Protein AF-A0A9D9GT13-F1 (afdb_monomer)

Structure (mmCIF, N/CA/C/O backbone):
data_AF-A0A9D9GT13-F1
#
_entry.id   AF-A0A9D9GT13-F1
#
loop_
_atom_site.group_PDB
_atom_site.id
_atom_site.type_symbol
_atom_site.label_atom_id
_atom_site.label_alt_id
_atom_site.label_comp_id
_atom_site.label_asym_id
_atom_site.label_entity_id
_atom_site.label_seq_id
_atom_site.pdbx_PDB_ins_code
_atom_site.Cartn_x
_atom_site.Cartn_y
_atom_site.Cartn_z
_atom_site.occupancy
_atom_site.B_iso_or_equiv
_atom_site.auth_seq_id
_atom_site.auth_comp_id
_atom_site.auth_asym_id
_atom_site.auth_atom_id
_atom_site.pdbx_PDB_model_num
ATOM 1 N N . MET A 1 1 ? 38.584 -36.802 -41.359 1.00 39.38 1 MET A N 1
ATOM 2 C CA . MET A 1 1 ? 38.347 -35.540 -40.627 1.00 39.38 1 MET A CA 1
ATOM 3 C C . MET A 1 1 ? 37.324 -35.813 -39.540 1.00 39.38 1 MET A C 1
ATOM 5 O O . MET A 1 1 ? 36.466 -36.661 -39.736 1.00 39.38 1 MET A O 1
ATOM 9 N N . GLN A 1 2 ? 37.558 -35.227 -38.372 1.00 31.95 2 GLN A N 1
ATOM 10 C CA . GLN A 1 2 ? 37.052 -35.620 -37.057 1.00 31.95 2 GLN A CA 1
ATOM 11 C C . GLN A 1 2 ? 35.528 -35.488 -36.862 1.00 31.95 2 GLN A C 1
ATOM 13 O O . GLN A 1 2 ? 34.895 -34.607 -37.430 1.00 31.95 2 GLN A O 1
ATOM 18 N N . GLN A 1 3 ? 35.026 -36.413 -36.027 1.00 25.95 3 GLN A N 1
ATOM 19 C CA . GLN A 1 3 ? 33.960 -36.358 -35.002 1.00 25.95 3 GLN A CA 1
ATOM 20 C C . GLN A 1 3 ? 33.344 -34.959 -34.726 1.00 25.95 3 GLN A C 1
ATOM 22 O O . GLN A 1 3 ? 34.048 -33.963 -34.756 1.00 25.95 3 GLN A O 1
ATOM 27 N N . ASN A 1 4 ? 32.080 -34.798 -34.321 1.00 25.86 4 ASN A N 1
ATOM 28 C CA . ASN A 1 4 ? 31.420 -35.562 -33.267 1.00 25.86 4 ASN A CA 1
ATOM 29 C C . ASN A 1 4 ? 29.893 -35.338 -33.228 1.00 25.86 4 ASN A C 1
ATOM 31 O O . ASN A 1 4 ? 29.344 -34.393 -33.784 1.00 25.86 4 ASN A O 1
ATOM 35 N N . THR A 1 5 ? 29.262 -36.260 -32.522 1.00 27.72 5 THR A N 1
ATOM 36 C CA . THR A 1 5 ? 27.859 -36.661 -32.474 1.00 27.72 5 THR A CA 1
ATOM 37 C C . THR A 1 5 ? 27.086 -36.039 -31.292 1.00 27.72 5 THR A C 1
ATOM 39 O O . THR A 1 5 ? 27.685 -35.750 -30.263 1.00 27.72 5 THR A O 1
ATOM 42 N N . GLN A 1 6 ? 25.747 -36.036 -31.420 1.00 27.41 6 GLN A N 1
ATOM 43 C CA . GLN A 1 6 ? 24.730 -36.438 -30.416 1.00 27.41 6 GLN A CA 1
ATOM 44 C C . GLN A 1 6 ? 23.953 -35.432 -29.527 1.00 27.41 6 GLN A C 1
ATOM 46 O O . GLN A 1 6 ? 24.525 -34.685 -28.745 1.00 27.41 6 GLN A O 1
ATOM 51 N N . ASN A 1 7 ? 22.619 -35.650 -29.589 1.00 26.81 7 ASN A N 1
ATOM 52 C CA . ASN A 1 7 ? 21.586 -35.773 -28.532 1.00 26.81 7 ASN A CA 1
ATOM 53 C C . ASN A 1 7 ? 21.260 -34.530 -27.680 1.00 26.81 7 ASN A C 1
ATOM 55 O O . ASN A 1 7 ? 22.139 -33.947 -27.069 1.00 26.81 7 ASN A O 1
ATOM 59 N N . THR A 1 8 ? 20.024 -34.025 -27.534 1.00 30.61 8 THR A N 1
ATOM 60 C CA . THR A 1 8 ? 18.681 -34.638 -27.360 1.00 30.61 8 THR A CA 1
ATOM 61 C C . THR A 1 8 ? 18.594 -35.754 -26.308 1.00 30.61 8 THR A C 1
ATOM 63 O O . THR A 1 8 ? 18.623 -36.933 -26.633 1.00 30.61 8 THR A O 1
ATOM 66 N N . SER A 1 9 ? 18.414 -35.370 -25.038 1.00 26.28 9 SER A N 1
ATOM 67 C CA . SER A 1 9 ? 17.748 -36.166 -23.985 1.00 26.28 9 SER A CA 1
ATOM 68 C C . SER A 1 9 ? 17.367 -35.232 -22.821 1.00 26.28 9 SER A C 1
ATOM 70 O O . SER A 1 9 ? 18.224 -34.511 -22.321 1.00 26.28 9 SER A O 1
ATOM 72 N N . LEU A 1 10 ? 16.079 -35.039 -22.509 1.00 26.41 10 LEU A N 1
ATOM 73 C CA . LEU A 1 10 ? 15.298 -35.818 -21.528 1.00 26.41 10 LEU A CA 1
ATOM 74 C C . LEU A 1 10 ? 15.934 -35.856 -20.127 1.00 26.41 10 LEU A C 1
ATOM 76 O O . LEU A 1 10 ? 16.898 -36.577 -19.900 1.00 26.41 10 LEU A O 1
ATOM 80 N N . CYS A 1 11 ? 15.308 -35.157 -19.175 1.00 23.66 11 CYS A N 1
ATOM 81 C CA . CYS A 1 11 ? 15.494 -35.367 -17.738 1.00 23.66 11 CYS A CA 1
ATOM 82 C C . CYS A 1 11 ? 14.139 -35.682 -17.088 1.00 23.66 11 CYS A C 1
ATOM 84 O O . CYS A 1 11 ? 13.509 -34.838 -16.459 1.00 23.66 11 CYS A O 1
ATOM 86 N N . THR A 1 12 ? 13.698 -36.928 -17.246 1.00 24.48 12 THR A N 1
ATOM 87 C CA . THR A 1 12 ? 12.876 -37.637 -16.259 1.00 24.48 12 THR A CA 1
ATOM 88 C C . THR A 1 12 ? 13.789 -38.204 -15.175 1.00 24.48 12 THR A C 1
ATOM 90 O O . THR A 1 12 ? 14.739 -38.910 -15.506 1.00 24.48 12 THR A O 1
ATOM 93 N N . LEU A 1 13 ? 13.467 -37.989 -13.897 1.00 25.66 13 LEU A N 1
ATOM 94 C CA . LEU A 1 13 ? 13.933 -38.840 -12.796 1.00 25.66 13 LEU A CA 1
ATOM 95 C C . LEU A 1 13 ? 12.780 -39.091 -11.818 1.00 25.66 13 LEU A C 1
ATOM 97 O O . LEU A 1 13 ? 12.459 -38.267 -10.966 1.00 25.66 13 LEU A O 1
ATOM 101 N N . SER A 1 14 ? 12.167 -40.264 -11.968 1.00 26.66 14 SER A N 1
ATOM 102 C CA . SER A 1 14 ? 11.386 -40.962 -10.949 1.00 26.66 14 SER A CA 1
ATOM 103 C C . SER A 1 14 ? 12.318 -41.773 -10.041 1.00 26.66 14 SER A C 1
ATOM 105 O O . SER A 1 14 ? 13.232 -42.427 -10.542 1.00 26.66 14 SER A O 1
ATOM 107 N N . GLY A 1 15 ? 12.042 -41.813 -8.735 1.00 25.91 15 GLY A N 1
ATOM 108 C CA . GLY A 1 15 ? 12.701 -42.721 -7.792 1.00 25.91 15 GLY A CA 1
ATOM 109 C C . GLY A 1 15 ? 12.073 -42.667 -6.398 1.00 25.91 15 GLY A C 1
ATOM 110 O O . GLY A 1 15 ? 12.358 -41.763 -5.621 1.00 25.91 15 GLY A O 1
ATOM 111 N N . SER A 1 16 ? 11.201 -43.634 -6.114 1.00 26.70 16 SER A N 1
ATOM 112 C CA . SER A 1 16 ? 10.574 -43.922 -4.816 1.00 26.70 16 SER A CA 1
ATOM 113 C C . SER A 1 16 ? 11.482 -44.814 -3.958 1.00 26.70 16 SER A C 1
ATOM 115 O O . SER A 1 16 ? 12.014 -45.778 -4.496 1.00 26.70 16 SER A O 1
ATOM 117 N N . SER A 1 17 ? 11.620 -44.526 -2.652 1.00 25.02 17 SER A N 1
ATOM 118 C CA . SER A 1 17 ? 11.307 -45.445 -1.530 1.00 25.02 17 SER A CA 1
ATOM 119 C C . SER A 1 17 ? 11.985 -45.038 -0.204 1.00 25.02 17 SER A C 1
ATOM 121 O O . SER A 1 17 ? 13.194 -44.852 -0.155 1.00 25.02 17 SER A O 1
ATOM 123 N N . ALA A 1 18 ? 11.155 -44.940 0.842 1.00 26.86 18 ALA A N 1
ATOM 124 C CA . ALA A 1 18 ? 11.355 -45.081 2.295 1.00 26.86 18 ALA A CA 1
ATOM 125 C C . ALA A 1 18 ? 12.766 -45.081 2.939 1.00 26.86 18 ALA A C 1
ATOM 127 O O . ALA A 1 18 ? 13.626 -45.883 2.597 1.00 26.86 18 ALA A O 1
ATOM 128 N N . GLY A 1 19 ? 12.898 -44.342 4.054 1.00 22.41 19 GLY A N 1
ATOM 129 C CA . GLY A 1 19 ? 13.851 -44.669 5.128 1.00 22.41 19 GLY A CA 1
ATOM 130 C C . GLY A 1 19 ? 14.455 -43.461 5.846 1.00 22.41 19 GLY A C 1
ATOM 131 O O . GLY A 1 19 ? 15.181 -42.677 5.254 1.00 22.41 19 GLY A O 1
ATOM 132 N N . ARG A 1 20 ? 14.151 -43.323 7.139 1.00 28.19 20 ARG A N 1
ATOM 133 C CA . ARG A 1 20 ? 14.660 -42.312 8.085 1.00 28.19 20 ARG A CA 1
ATOM 134 C C . ARG A 1 20 ? 16.198 -42.272 8.111 1.00 28.19 20 ARG A C 1
ATOM 136 O O . ARG A 1 20 ? 16.796 -43.335 8.141 1.00 28.19 20 ARG A O 1
ATOM 143 N N . HIS A 1 21 ? 16.809 -41.086 8.207 1.00 26.28 21 HIS A N 1
ATOM 144 C CA . HIS A 1 21 ? 17.759 -40.694 9.266 1.00 26.28 21 HIS A CA 1
ATOM 145 C C . HIS A 1 21 ? 18.275 -39.253 9.062 1.00 26.28 21 HIS A C 1
ATOM 147 O O . HIS A 1 21 ? 18.420 -38.758 7.949 1.00 26.28 21 HIS A O 1
ATOM 153 N N . PHE A 1 22 ? 18.456 -38.584 10.198 1.00 27.83 22 PHE A N 1
ATOM 154 C CA . PHE A 1 22 ? 18.821 -37.186 10.416 1.00 27.83 22 PHE A CA 1
ATOM 155 C C . PHE A 1 22 ? 20.247 -36.824 9.955 1.00 27.83 22 PHE A C 1
ATOM 157 O O . PHE A 1 22 ? 21.147 -37.653 10.016 1.00 27.83 22 PHE A O 1
ATOM 164 N N . ALA A 1 23 ? 20.420 -35.523 9.684 1.00 31.28 23 ALA A N 1
ATOM 165 C CA . ALA A 1 23 ? 21.658 -34.731 9.693 1.00 31.28 23 ALA A CA 1
ATOM 166 C C . ALA A 1 23 ? 22.674 -34.925 8.541 1.00 31.28 23 ALA A C 1
ATOM 168 O O . ALA A 1 23 ? 23.363 -35.931 8.439 1.00 31.28 23 ALA A O 1
ATOM 169 N N . GLY A 1 24 ? 22.846 -33.855 7.747 1.00 28.75 24 GLY A N 1
ATOM 170 C CA . GLY A 1 24 ? 24.072 -33.601 6.976 1.00 28.75 24 GLY A CA 1
ATOM 171 C C . GLY A 1 24 ? 23.973 -33.736 5.452 1.00 28.75 24 GLY A C 1
ATOM 172 O O . GLY A 1 24 ? 24.579 -34.640 4.893 1.00 28.75 24 GLY A O 1
ATOM 173 N N . SER A 1 25 ? 23.267 -32.830 4.752 1.00 25.48 25 SER A N 1
ATOM 174 C CA . SER A 1 25 ? 23.502 -32.579 3.302 1.00 25.48 25 SER A CA 1
ATOM 175 C C . SER A 1 25 ? 22.784 -31.351 2.700 1.00 25.48 25 SER A C 1
ATOM 177 O O . SER A 1 25 ? 22.479 -31.321 1.510 1.00 25.48 25 SER A O 1
ATOM 179 N N . ILE A 1 26 ? 22.530 -30.290 3.477 1.00 27.58 26 ILE A N 1
ATOM 180 C CA . ILE A 1 26 ? 21.875 -29.065 2.953 1.00 27.58 26 ILE A CA 1
ATOM 181 C C . ILE A 1 26 ? 22.858 -28.159 2.171 1.00 27.58 26 ILE A C 1
ATOM 183 O O . ILE A 1 26 ? 22.442 -27.285 1.417 1.00 27.58 26 ILE A O 1
ATOM 187 N N . ALA A 1 27 ? 24.170 -28.400 2.244 1.00 29.64 27 ALA A N 1
ATOM 188 C CA . ALA A 1 27 ? 25.162 -27.454 1.727 1.00 29.64 27 ALA A CA 1
ATOM 189 C C . ALA A 1 27 ? 25.472 -27.535 0.214 1.00 29.64 27 ALA A C 1
ATOM 191 O O . ALA A 1 27 ? 26.138 -26.642 -0.295 1.00 29.64 27 ALA A O 1
ATOM 192 N N . VAL A 1 28 ? 25.017 -28.551 -0.537 1.00 27.75 28 VAL A N 1
ATOM 193 C CA . VAL A 1 28 ? 25.507 -28.756 -1.928 1.00 27.75 28 VAL A CA 1
ATOM 194 C C . VAL A 1 28 ? 24.417 -28.670 -3.008 1.00 27.75 28 VAL A C 1
ATOM 196 O O . VAL A 1 28 ? 24.727 -28.396 -4.167 1.00 27.75 28 VAL A O 1
ATOM 199 N N . LYS A 1 29 ? 23.126 -28.799 -2.662 1.00 27.20 29 LYS A N 1
ATOM 200 C CA . LYS A 1 29 ? 22.028 -28.618 -3.640 1.00 27.20 29 LYS A CA 1
ATOM 201 C C . LYS A 1 29 ? 21.650 -27.150 -3.884 1.00 27.20 29 LYS A C 1
ATOM 203 O O . LYS A 1 29 ? 21.254 -26.827 -5.000 1.00 27.20 29 LYS A O 1
ATOM 208 N N . ASN A 1 30 ? 21.886 -26.254 -2.921 1.00 32.28 30 ASN A N 1
ATOM 209 C CA . ASN A 1 30 ? 21.614 -24.823 -3.100 1.00 32.28 30 ASN A CA 1
ATOM 210 C C . ASN A 1 30 ? 22.609 -24.129 -4.036 1.00 32.28 30 ASN A C 1
ATOM 212 O O . ASN A 1 30 ? 22.213 -23.235 -4.769 1.00 32.28 30 ASN A O 1
ATOM 216 N N . LEU A 1 31 ? 23.869 -24.560 -4.121 1.00 27.86 31 LEU A N 1
ATOM 217 C CA . LEU A 1 31 ? 24.853 -23.881 -4.978 1.00 27.86 31 LEU A CA 1
ATOM 218 C C . LEU A 1 31 ? 24.557 -24.022 -6.479 1.00 27.86 31 LEU A C 1
ATOM 220 O O . LEU A 1 31 ? 24.817 -23.091 -7.232 1.00 27.86 31 LEU A O 1
ATOM 224 N N . LYS A 1 32 ? 23.946 -25.130 -6.926 1.00 28.19 32 LYS A N 1
ATOM 225 C CA . LYS A 1 32 ? 23.580 -25.306 -8.345 1.00 28.19 32 LYS A CA 1
ATOM 226 C C . LYS A 1 32 ? 22.297 -24.567 -8.739 1.00 28.19 32 LYS A C 1
ATOM 228 O O . LYS A 1 32 ? 22.228 -24.071 -9.857 1.00 28.19 32 LYS A O 1
ATOM 233 N N . GLN A 1 33 ? 21.320 -24.441 -7.836 1.00 29.97 33 GLN A N 1
ATOM 234 C CA . GLN A 1 33 ? 20.128 -23.611 -8.071 1.00 29.97 33 GLN A CA 1
ATOM 235 C C . GLN A 1 33 ? 20.443 -22.114 -7.976 1.00 29.97 33 GLN A C 1
ATOM 237 O O . GLN A 1 33 ? 19.948 -21.345 -8.791 1.00 29.97 33 GLN A O 1
ATOM 242 N N . THR A 1 34 ? 21.346 -21.714 -7.074 1.00 31.94 34 THR A N 1
ATOM 243 C CA . THR A 1 34 ? 21.834 -20.327 -7.011 1.00 31.94 34 THR A CA 1
ATOM 244 C C . THR A 1 34 ? 22.693 -19.999 -8.235 1.00 31.94 34 THR A C 1
ATOM 246 O O . THR A 1 34 ? 22.531 -18.936 -8.813 1.00 31.94 34 THR A O 1
ATOM 249 N N . ALA A 1 35 ? 23.531 -20.926 -8.719 1.00 27.20 35 ALA A N 1
ATOM 250 C CA . ALA A 1 35 ? 24.301 -20.724 -9.950 1.00 27.20 35 ALA A CA 1
ATOM 251 C C . ALA A 1 35 ? 23.422 -20.668 -11.213 1.00 27.20 35 ALA A C 1
ATOM 253 O O . ALA A 1 35 ? 23.735 -19.911 -12.123 1.00 27.20 35 ALA A O 1
ATOM 254 N N . ALA A 1 36 ? 22.311 -21.413 -11.269 1.00 27.09 36 ALA A N 1
ATOM 255 C CA . ALA A 1 36 ? 21.346 -21.321 -12.368 1.00 27.09 36 ALA A CA 1
ATOM 256 C C . ALA A 1 36 ? 20.508 -20.027 -12.309 1.00 27.09 36 ALA A C 1
ATOM 258 O O . ALA A 1 36 ? 20.257 -19.422 -13.347 1.00 27.09 36 ALA A O 1
ATOM 259 N N . ALA A 1 37 ? 20.145 -19.556 -11.110 1.00 28.91 37 ALA A N 1
ATOM 260 C CA . ALA A 1 37 ? 19.480 -18.266 -10.913 1.00 28.91 37 ALA A CA 1
ATOM 261 C C . ALA A 1 37 ? 20.407 -17.081 -11.239 1.00 28.91 37 ALA A C 1
ATOM 263 O O . ALA A 1 37 ? 19.972 -16.136 -11.895 1.00 28.91 37 ALA A O 1
ATOM 264 N N . ILE A 1 38 ? 21.694 -17.175 -10.872 1.00 29.55 38 ILE A N 1
ATOM 265 C CA . ILE A 1 38 ? 22.748 -16.212 -11.232 1.00 29.55 38 ILE A CA 1
ATOM 266 C C . ILE A 1 38 ? 23.047 -16.264 -12.736 1.00 29.55 38 ILE A C 1
ATOM 268 O O . ILE A 1 38 ? 23.257 -15.225 -13.345 1.00 29.55 38 ILE A O 1
ATOM 272 N N . ALA A 1 39 ? 23.017 -17.439 -13.373 1.00 26.50 39 ALA A N 1
ATOM 273 C CA . ALA A 1 39 ? 23.210 -17.560 -14.819 1.00 26.50 39 ALA A CA 1
ATOM 274 C C . ALA A 1 39 ? 22.021 -17.003 -15.625 1.00 26.50 39 ALA A C 1
ATOM 276 O O . ALA A 1 39 ? 22.232 -16.448 -16.699 1.00 26.50 39 ALA A O 1
ATOM 277 N N . CYS A 1 40 ? 20.790 -17.088 -15.106 1.00 26.70 40 CYS A N 1
ATOM 278 C CA . CYS A 1 40 ? 19.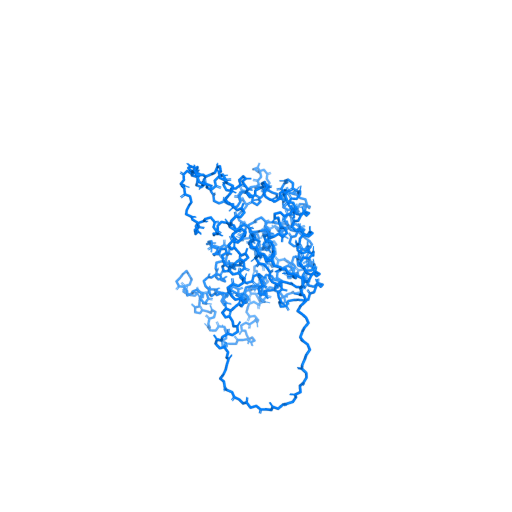615 -16.469 -15.729 1.00 26.70 40 CYS A CA 1
ATOM 279 C C . CYS A 1 40 ? 19.576 -14.945 -15.533 1.00 26.70 40 CYS A C 1
ATOM 281 O O . CYS A 1 40 ? 19.242 -14.235 -16.477 1.00 26.70 40 CYS A O 1
ATOM 283 N N . THR A 1 41 ? 19.985 -14.424 -14.369 1.00 31.66 41 THR A N 1
ATOM 284 C CA . THR A 1 41 ? 20.180 -12.970 -14.183 1.00 31.66 41 THR A CA 1
ATOM 285 C C . THR A 1 41 ? 21.357 -12.461 -15.012 1.00 31.66 41 THR A C 1
ATOM 287 O O . THR A 1 41 ? 21.234 -11.427 -15.653 1.00 31.66 41 THR A O 1
ATOM 290 N N . ALA A 1 42 ? 22.455 -13.214 -15.112 1.00 28.52 42 ALA A N 1
ATOM 291 C CA . ALA A 1 42 ? 23.586 -12.882 -15.977 1.00 28.52 42 ALA A CA 1
ATOM 292 C C . ALA A 1 42 ? 23.240 -12.958 -17.473 1.00 28.52 42 ALA A C 1
ATOM 294 O O . ALA A 1 42 ? 23.818 -12.211 -18.248 1.00 28.52 42 ALA A O 1
ATOM 295 N N . ALA A 1 43 ? 22.293 -13.804 -17.894 1.00 29.22 43 ALA A N 1
ATOM 296 C CA . ALA A 1 43 ? 21.789 -13.832 -19.269 1.00 29.22 43 ALA A CA 1
ATOM 297 C C . ALA A 1 43 ? 20.829 -12.665 -19.565 1.00 29.22 43 ALA A C 1
ATOM 299 O O . ALA A 1 43 ? 20.863 -12.125 -20.668 1.00 29.22 43 ALA A O 1
ATOM 300 N N . LEU A 1 44 ? 20.048 -12.216 -18.572 1.00 34.31 44 LEU A N 1
ATOM 301 C CA . LEU A 1 44 ? 19.290 -10.961 -18.640 1.00 34.31 44 LEU A CA 1
ATOM 302 C C . LEU A 1 44 ? 20.240 -9.747 -18.734 1.00 34.31 44 LEU A C 1
ATOM 304 O O . LEU A 1 44 ? 20.006 -8.845 -19.527 1.00 34.31 44 LEU A O 1
ATOM 308 N N . PHE A 1 45 ? 21.368 -9.785 -18.009 1.00 36.09 45 PHE A N 1
ATOM 309 C CA . PHE A 1 45 ? 22.472 -8.812 -18.074 1.00 36.09 45 PHE A CA 1
ATOM 310 C C . PHE A 1 45 ? 23.394 -8.955 -19.300 1.00 36.09 45 PHE A C 1
ATOM 312 O O . PHE A 1 45 ? 24.061 -7.999 -19.675 1.00 36.09 45 PHE A O 1
ATOM 319 N N . ALA A 1 46 ? 23.425 -10.107 -19.968 1.00 32.56 46 ALA A N 1
ATOM 32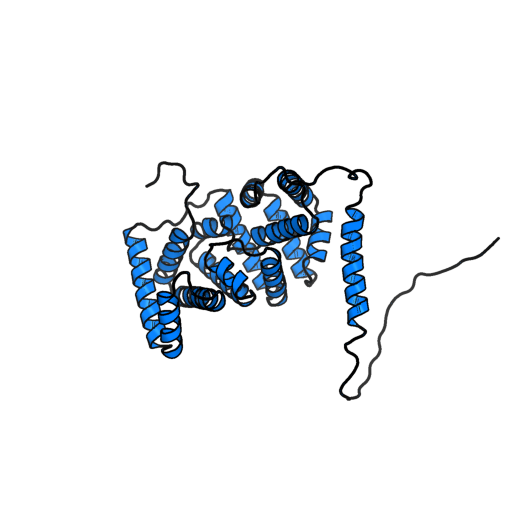0 C CA . ALA A 1 46 ? 24.158 -10.302 -21.223 1.00 32.56 46 ALA A CA 1
ATOM 321 C C . ALA A 1 46 ? 23.301 -9.959 -22.452 1.00 32.56 46 ALA A C 1
ATOM 323 O O . ALA A 1 46 ? 23.834 -9.637 -23.506 1.00 32.56 46 ALA A O 1
ATOM 324 N N . ALA A 1 47 ? 21.972 -9.967 -22.319 1.00 32.44 47 ALA A N 1
ATOM 325 C CA . ALA A 1 47 ? 21.079 -9.318 -23.278 1.00 32.44 47 ALA A CA 1
ATOM 326 C C . ALA A 1 47 ? 21.115 -7.778 -23.151 1.00 32.44 47 ALA A C 1
ATOM 328 O O . ALA A 1 47 ? 20.755 -7.086 -24.098 1.00 32.44 47 ALA A O 1
ATOM 329 N N . LEU A 1 48 ? 21.612 -7.252 -22.020 1.00 37.25 48 LEU A N 1
ATOM 330 C CA . LEU A 1 48 ? 21.907 -5.828 -21.795 1.00 37.25 48 LEU A CA 1
ATOM 331 C C . LEU A 1 48 ? 23.223 -5.359 -22.446 1.00 37.25 48 LEU A C 1
ATOM 333 O O . LEU A 1 48 ? 23.516 -4.168 -22.434 1.00 37.25 48 LEU A O 1
ATOM 337 N N . SER A 1 49 ? 24.009 -6.253 -23.053 1.00 35.34 49 SER A N 1
ATOM 338 C CA . SER A 1 49 ? 25.191 -5.895 -23.841 1.00 35.34 49 SER A CA 1
ATOM 339 C C . SER A 1 49 ? 24.938 -6.065 -25.338 1.00 35.34 49 SER A C 1
ATOM 341 O O . SER A 1 49 ? 25.613 -6.818 -26.040 1.00 35.34 49 SER A O 1
ATOM 343 N N . THR A 1 50 ? 24.002 -5.281 -25.879 1.00 33.28 50 THR A N 1
ATOM 344 C CA . THR A 1 50 ? 24.153 -4.851 -27.274 1.00 33.28 50 THR A CA 1
ATOM 345 C C . THR A 1 50 ? 25.495 -4.119 -27.396 1.00 33.28 50 THR A C 1
ATOM 347 O O . THR A 1 50 ? 25.759 -3.227 -26.584 1.00 33.28 50 THR A O 1
ATOM 350 N N . PRO A 1 51 ? 26.355 -4.431 -28.382 1.00 31.91 51 PRO A N 1
ATOM 351 C CA . PRO A 1 51 ? 27.686 -3.832 -28.514 1.00 31.91 51 PRO A CA 1
ATOM 352 C C . PRO A 1 51 ? 27.655 -2.371 -29.017 1.00 31.91 51 PRO A C 1
ATOM 354 O O . PRO A 1 51 ? 28.532 -1.952 -29.762 1.00 31.91 51 PRO A O 1
ATOM 357 N N . ALA A 1 52 ? 26.652 -1.588 -28.613 1.00 30.98 52 ALA A N 1
ATOM 358 C CA . ALA A 1 52 ? 26.481 -0.182 -28.974 1.00 30.98 52 ALA A CA 1
ATOM 359 C C . ALA A 1 52 ? 26.273 0.755 -27.765 1.00 30.98 52 ALA A C 1
ATOM 361 O O . ALA A 1 52 ? 25.891 1.899 -27.962 1.00 30.98 52 ALA A O 1
ATOM 362 N N . LEU A 1 53 ? 26.536 0.304 -26.530 1.00 39.31 53 LEU A N 1
ATOM 363 C CA . LEU A 1 53 ? 26.539 1.156 -25.323 1.00 39.31 53 LEU A CA 1
ATOM 364 C C . LEU A 1 53 ? 27.853 1.045 -24.534 1.00 39.31 53 LEU A C 1
ATOM 366 O O . LEU A 1 53 ? 27.890 1.150 -23.310 1.00 39.31 53 LEU A O 1
ATOM 370 N N . ALA A 1 54 ? 28.964 0.825 -25.234 1.00 37.38 54 ALA A N 1
ATOM 371 C CA . ALA A 1 54 ? 30.260 1.178 -24.679 1.00 37.38 54 ALA A CA 1
ATOM 372 C C . ALA A 1 54 ? 30.426 2.698 -24.864 1.00 37.38 54 ALA A C 1
ATOM 374 O O . ALA A 1 54 ? 30.663 3.122 -25.986 1.00 37.38 54 ALA A O 1
ATOM 375 N N . GLU A 1 55 ? 30.267 3.462 -23.772 1.00 40.28 55 GLU A N 1
ATOM 376 C CA . GLU A 1 55 ? 30.595 4.901 -23.574 1.00 40.28 55 GLU A CA 1
ATOM 377 C C . GLU A 1 55 ? 29.459 5.907 -23.286 1.00 40.28 55 GLU A C 1
ATOM 379 O O . GLU A 1 55 ? 29.774 7.072 -23.054 1.00 40.28 55 GLU A O 1
ATOM 384 N N . ASP A 1 56 ? 28.188 5.512 -23.134 1.00 49.69 56 ASP A N 1
ATOM 385 C CA . ASP A 1 56 ? 27.142 6.465 -22.709 1.00 49.69 56 ASP A CA 1
ATOM 386 C C . ASP A 1 56 ? 26.776 6.331 -21.221 1.00 49.69 56 ASP A C 1
ATOM 388 O O . ASP A 1 56 ? 26.278 5.317 -20.736 1.00 49.69 56 ASP A O 1
ATOM 392 N N . CYS A 1 57 ? 27.045 7.404 -20.480 1.00 59.47 57 CYS A N 1
ATOM 393 C CA . CYS A 1 57 ? 26.674 7.613 -19.084 1.00 59.47 57 CYS A CA 1
ATOM 394 C C . CYS A 1 57 ? 25.153 7.447 -18.877 1.00 59.47 57 CYS A C 1
ATOM 396 O O . CYS A 1 57 ? 24.365 8.300 -19.291 1.00 59.47 57 CYS A O 1
ATOM 398 N N . LEU A 1 58 ? 24.725 6.374 -18.202 1.00 62.66 58 LEU A N 1
ATOM 399 C CA . LEU A 1 58 ? 23.318 6.176 -17.847 1.00 62.66 58 LEU A CA 1
ATOM 400 C C . LEU A 1 58 ? 22.951 7.101 -16.678 1.00 62.66 58 LEU A C 1
ATOM 402 O O . LEU A 1 58 ? 23.376 6.879 -15.546 1.00 62.66 58 LEU A O 1
ATOM 406 N N . THR A 1 59 ? 22.190 8.162 -16.941 1.00 65.50 59 THR A N 1
ATOM 407 C CA . THR A 1 59 ? 21.689 9.088 -15.911 1.00 65.50 59 THR A CA 1
ATOM 408 C C . THR A 1 59 ? 20.303 8.671 -15.416 1.00 65.50 59 THR A C 1
ATOM 410 O O . THR A 1 59 ? 19.604 7.909 -16.083 1.00 65.50 59 THR A O 1
ATOM 413 N N . ALA A 1 60 ? 19.842 9.203 -14.277 1.00 62.09 60 ALA A N 1
ATOM 414 C CA . ALA A 1 60 ? 18.484 8.935 -13.782 1.00 62.09 60 ALA A CA 1
ATOM 415 C C . ALA A 1 60 ? 17.385 9.369 -14.775 1.00 62.09 60 ALA A C 1
ATOM 417 O O . ALA A 1 60 ? 16.342 8.721 -14.865 1.00 62.09 60 ALA A O 1
ATOM 418 N N . ALA A 1 61 ? 17.631 10.427 -15.557 1.00 62.53 61 ALA A N 1
ATOM 419 C CA . ALA A 1 61 ? 16.717 10.890 -16.600 1.00 62.53 61 ALA A CA 1
ATOM 420 C C . ALA A 1 61 ? 16.639 9.906 -17.780 1.00 62.53 61 ALA A C 1
ATOM 422 O O . ALA A 1 61 ? 15.539 9.575 -18.226 1.00 62.53 61 ALA A O 1
ATOM 423 N N . ASN A 1 62 ? 17.782 9.383 -18.232 1.00 63.94 62 ASN A N 1
ATOM 424 C CA . ASN A 1 62 ? 17.829 8.411 -19.326 1.00 63.94 62 ASN A CA 1
ATOM 425 C C . ASN A 1 62 ? 17.321 7.035 -18.879 1.00 63.94 62 ASN A C 1
ATOM 427 O O . ASN A 1 62 ? 16.572 6.404 -19.615 1.00 63.94 62 ASN A O 1
ATOM 431 N N . LEU A 1 63 ? 17.616 6.612 -17.644 1.00 62.22 63 LEU A N 1
ATOM 432 C CA . LEU A 1 63 ? 17.065 5.387 -17.059 1.00 62.22 63 LEU A CA 1
ATOM 433 C C . LEU A 1 63 ? 15.537 5.458 -16.933 1.00 62.22 63 LEU A C 1
ATOM 435 O O . LEU A 1 63 ? 14.848 4.480 -17.192 1.00 62.22 63 LEU A O 1
ATOM 439 N N . LYS A 1 64 ? 14.978 6.621 -16.586 1.00 62.38 64 LYS A N 1
ATOM 440 C CA . LYS A 1 64 ? 13.525 6.839 -16.552 1.00 62.38 64 LYS A CA 1
ATOM 441 C C . LYS A 1 64 ? 12.878 6.707 -17.940 1.00 62.38 64 LYS A C 1
ATOM 443 O O . LYS A 1 64 ? 11.786 6.146 -18.043 1.00 62.38 64 LYS A O 1
ATOM 448 N N . ALA A 1 65 ? 13.532 7.202 -18.992 1.00 62.19 65 ALA A N 1
ATOM 449 C CA . ALA A 1 65 ? 13.070 7.053 -20.374 1.00 62.19 65 ALA A CA 1
ATOM 450 C C . ALA A 1 65 ? 13.201 5.602 -20.873 1.00 62.19 65 ALA A C 1
ATOM 452 O O . ALA A 1 65 ? 12.254 5.059 -21.435 1.00 62.19 65 ALA A O 1
ATOM 453 N N . GLU A 1 66 ? 14.328 4.956 -20.581 1.00 63.94 66 GLU A N 1
ATOM 454 C CA . GLU A 1 66 ? 14.611 3.556 -20.910 1.00 63.94 66 GLU A CA 1
ATOM 455 C C . GLU A 1 66 ? 13.631 2.603 -20.217 1.00 63.94 66 GLU A C 1
ATOM 457 O O . GLU A 1 66 ? 13.051 1.729 -20.853 1.00 63.94 66 GLU A O 1
ATOM 462 N N . LEU A 1 67 ? 13.361 2.808 -18.924 1.00 61.94 67 LEU A N 1
ATOM 463 C CA . LEU A 1 67 ? 12.365 2.027 -18.191 1.00 61.94 67 LEU A CA 1
ATOM 464 C C . LEU A 1 67 ? 10.965 2.237 -18.763 1.00 61.94 67 LEU A C 1
ATOM 466 O O . LEU A 1 67 ? 10.223 1.273 -18.900 1.00 61.94 67 LEU A O 1
ATOM 470 N N . SER A 1 68 ? 10.619 3.463 -19.164 1.00 56.94 68 SER A N 1
ATOM 471 C CA . SER A 1 68 ? 9.342 3.723 -19.840 1.00 56.94 68 SER A CA 1
ATOM 472 C C . SER A 1 68 ? 9.243 2.965 -21.170 1.00 56.94 68 SER A C 1
ATOM 474 O O . SER A 1 68 ? 8.203 2.381 -21.443 1.00 56.94 68 SER A O 1
ATOM 476 N N . SER A 1 69 ? 10.334 2.892 -21.941 1.00 60.69 69 SER A N 1
ATOM 477 C CA . SER A 1 69 ? 10.400 2.122 -23.191 1.00 60.69 69 SER A CA 1
ATOM 478 C C . SER A 1 69 ? 10.346 0.606 -22.964 1.00 60.69 69 SER A C 1
ATOM 480 O O . SER A 1 69 ? 9.724 -0.114 -23.737 1.00 60.69 69 SER A O 1
ATOM 482 N N . ARG A 1 70 ? 10.965 0.089 -21.896 1.00 57.44 70 ARG A N 1
ATOM 483 C CA . ARG A 1 70 ? 10.946 -1.349 -21.558 1.00 57.44 70 ARG A CA 1
ATOM 484 C C . ARG A 1 70 ? 9.583 -1.829 -21.089 1.00 57.44 70 ARG A C 1
ATOM 486 O O . ARG A 1 70 ? 9.207 -2.968 -21.355 1.00 57.44 70 ARG A O 1
ATOM 493 N N . LEU A 1 71 ? 8.836 -0.954 -20.422 1.00 56.50 71 LEU A N 1
ATOM 494 C CA . LEU A 1 71 ? 7.441 -1.196 -20.076 1.00 56.50 71 LEU A CA 1
ATOM 495 C C . LEU A 1 71 ? 6.555 -1.356 -21.332 1.00 56.50 71 LEU A C 1
ATOM 497 O O . LEU A 1 71 ? 5.555 -2.068 -21.273 1.00 56.50 71 LEU A O 1
ATOM 501 N N . ASP A 1 72 ? 6.948 -0.798 -22.481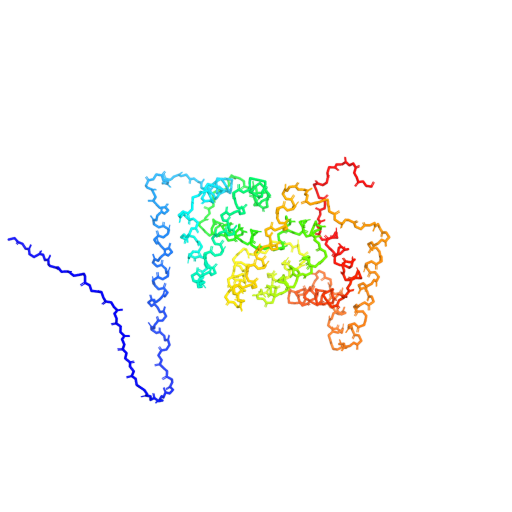 1.00 56.19 72 ASP A N 1
ATOM 502 C CA . ASP A 1 72 ? 6.224 -0.969 -23.748 1.00 56.19 72 ASP A CA 1
ATOM 503 C C . ASP A 1 72 ? 6.538 -2.314 -24.451 1.00 56.19 72 ASP A C 1
ATOM 505 O O . ASP A 1 72 ? 5.766 -2.788 -25.292 1.00 56.19 72 ASP A O 1
ATOM 509 N N . GLU A 1 73 ? 7.627 -2.996 -24.077 1.00 61.62 73 GLU A N 1
ATOM 510 C CA . GLU A 1 73 ? 8.052 -4.267 -24.674 1.00 61.62 73 GLU A CA 1
ATOM 511 C C . GLU A 1 73 ? 7.581 -5.490 -23.860 1.00 61.62 73 GLU A C 1
ATOM 513 O O . GLU A 1 73 ? 8.226 -5.948 -22.915 1.00 61.62 73 GLU A O 1
ATOM 518 N N . GLN A 1 74 ? 6.472 -6.118 -24.277 1.00 55.56 74 GLN A N 1
ATOM 519 C CA . GLN A 1 74 ? 5.863 -7.264 -23.569 1.00 55.56 74 GLN A CA 1
ATOM 520 C C . GLN A 1 74 ? 6.814 -8.450 -23.283 1.00 55.56 74 GLN A C 1
ATOM 522 O O . GLN A 1 74 ? 6.609 -9.192 -22.310 1.00 55.56 74 GLN A O 1
ATOM 527 N N . GLN A 1 75 ? 7.821 -8.684 -24.134 1.00 52.25 75 GLN A N 1
ATOM 528 C CA . GLN A 1 75 ? 8.818 -9.744 -23.929 1.00 52.25 75 GLN A CA 1
ATOM 529 C C . GLN A 1 75 ? 9.848 -9.373 -22.855 1.00 52.25 75 GLN A C 1
ATOM 531 O O . GLN A 1 75 ? 10.162 -10.229 -22.025 1.00 52.25 75 GLN A O 1
ATOM 536 N N . ALA A 1 76 ? 10.298 -8.115 -22.812 1.00 63.53 76 ALA A N 1
ATOM 537 C CA . ALA A 1 76 ? 11.209 -7.614 -21.785 1.00 63.53 76 ALA A CA 1
ATOM 538 C C . ALA A 1 76 ? 10.549 -7.670 -20.397 1.00 63.53 76 ALA A C 1
ATOM 540 O O . ALA A 1 76 ? 11.112 -8.249 -19.467 1.00 63.53 76 ALA A O 1
ATOM 541 N N . LEU A 1 77 ? 9.292 -7.223 -20.301 1.00 65.38 77 LEU A N 1
ATOM 542 C CA . LEU A 1 77 ? 8.501 -7.272 -19.067 1.00 65.38 77 LEU A CA 1
ATOM 543 C C . LEU A 1 77 ? 8.342 -8.701 -18.519 1.00 65.38 77 LEU A C 1
ATOM 545 O O . LEU A 1 77 ? 8.428 -8.935 -17.317 1.00 65.38 77 LEU A O 1
ATOM 549 N N . SER A 1 78 ? 8.126 -9.686 -19.398 1.00 64.75 78 SER A N 1
ATOM 550 C CA . SER A 1 78 ? 7.945 -11.086 -18.980 1.00 64.75 78 SER A CA 1
ATOM 551 C C . SER A 1 78 ? 9.214 -11.670 -18.357 1.00 64.75 78 SER A C 1
ATOM 553 O O . SER A 1 78 ? 9.143 -12.399 -17.367 1.00 64.75 78 SER A O 1
ATOM 555 N N . ALA A 1 79 ? 10.370 -11.365 -18.945 1.00 67.56 79 ALA A N 1
ATOM 556 C CA . ALA A 1 79 ? 11.653 -11.854 -18.463 1.00 67.56 79 ALA A CA 1
ATOM 557 C C . ALA A 1 79 ? 12.075 -11.142 -17.166 1.00 67.56 79 ALA A C 1
ATOM 559 O O . ALA A 1 79 ? 12.627 -11.773 -16.266 1.00 67.56 79 ALA A O 1
ATOM 560 N N . GLU A 1 80 ? 11.741 -9.858 -17.032 1.00 72.00 80 GLU A N 1
ATOM 561 C CA . GLU A 1 80 ? 11.997 -9.077 -15.824 1.00 72.00 80 GLU A CA 1
ATOM 562 C C . GLU A 1 80 ? 11.129 -9.539 -14.644 1.00 72.00 80 GLU A C 1
ATOM 564 O O . GLU A 1 80 ? 11.657 -9.795 -13.563 1.00 72.00 80 GLU A O 1
ATOM 569 N N . ILE A 1 81 ? 9.828 -9.784 -14.858 1.00 72.44 81 ILE A N 1
ATOM 570 C CA . ILE A 1 81 ? 8.954 -10.382 -13.833 1.00 72.44 81 ILE A CA 1
ATOM 571 C C . ILE A 1 81 ? 9.510 -11.730 -13.371 1.00 72.44 81 ILE A C 1
ATOM 573 O O . ILE A 1 81 ? 9.578 -11.971 -12.170 1.00 72.44 81 ILE A O 1
ATOM 577 N N . ALA A 1 82 ? 9.940 -12.595 -14.293 1.00 73.06 82 ALA A N 1
ATOM 578 C CA . ALA A 1 82 ? 10.512 -13.895 -13.941 1.00 73.06 82 ALA A CA 1
ATOM 579 C C . ALA A 1 82 ? 11.846 -13.779 -13.176 1.00 73.06 82 ALA A C 1
ATOM 581 O O . ALA A 1 82 ? 12.170 -14.648 -12.368 1.00 73.06 82 ALA A O 1
ATOM 582 N N . GLY A 1 83 ? 12.617 -12.714 -13.417 1.00 75.62 83 GLY A N 1
ATOM 583 C CA . GLY A 1 83 ? 13.840 -12.411 -12.673 1.00 75.62 83 GLY A CA 1
ATOM 584 C C . GLY A 1 83 ? 13.581 -11.857 -11.269 1.00 75.62 83 GLY A C 1
ATOM 585 O O . GLY A 1 83 ? 14.366 -12.116 -10.358 1.00 75.62 83 GLY A O 1
ATOM 586 N N . LEU A 1 84 ? 12.481 -11.122 -11.082 1.00 77.69 84 LEU A N 1
ATOM 587 C CA . LEU A 1 84 ? 12.139 -10.466 -9.817 1.00 77.69 84 LEU A CA 1
ATOM 588 C C . LEU A 1 84 ? 11.177 -11.280 -8.947 1.00 77.69 84 LEU A C 1
ATOM 590 O O . LEU A 1 84 ? 11.188 -11.123 -7.734 1.00 77.69 84 LEU A O 1
ATOM 594 N N . PHE A 1 85 ? 10.340 -12.144 -9.511 1.00 81.62 85 PHE A N 1
ATOM 595 C CA . PHE A 1 85 ? 9.294 -12.849 -8.778 1.00 81.62 85 PHE A CA 1
ATOM 596 C C . PHE A 1 85 ? 9.372 -14.352 -9.032 1.00 81.62 85 PHE A C 1
ATOM 598 O O . PHE A 1 85 ? 9.333 -14.820 -10.165 1.00 81.62 85 PHE A O 1
ATOM 605 N N . THR A 1 86 ? 9.432 -15.131 -7.952 1.00 84.88 86 THR A N 1
ATOM 606 C CA . THR A 1 86 ? 9.283 -16.591 -8.016 1.00 84.88 86 THR A CA 1
ATOM 607 C C . THR A 1 86 ? 7.841 -16.952 -7.673 1.00 84.88 86 THR A C 1
ATOM 609 O O . THR A 1 86 ? 7.506 -17.159 -6.508 1.00 84.88 86 THR A O 1
ATOM 612 N N . LEU A 1 87 ? 6.976 -16.977 -8.686 1.00 85.81 87 LEU A N 1
ATOM 613 C CA . LEU A 1 87 ? 5.543 -17.248 -8.550 1.00 85.81 87 LEU A CA 1
ATOM 614 C C . LEU A 1 87 ? 5.146 -18.487 -9.356 1.00 85.81 87 LEU A C 1
ATOM 616 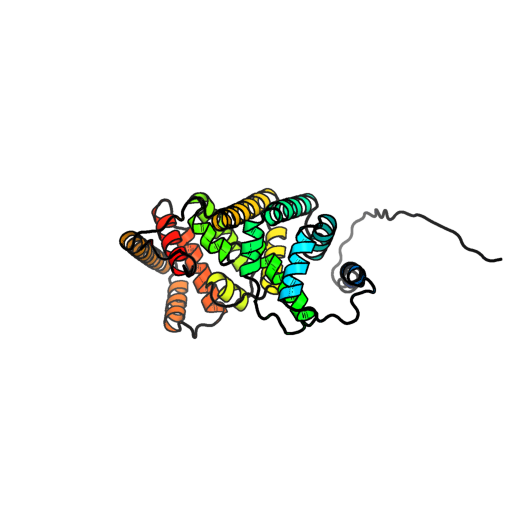O O . LEU A 1 87 ? 5.846 -18.901 -10.280 1.00 85.81 87 LEU A O 1
ATOM 620 N N . ASP A 1 88 ? 4.000 -19.076 -9.015 1.00 88.69 88 ASP A N 1
ATOM 621 C CA . ASP A 1 88 ? 3.358 -20.051 -9.896 1.00 88.69 88 ASP A CA 1
ATOM 622 C C . ASP A 1 88 ? 2.924 -19.400 -11.226 1.00 88.69 88 ASP A C 1
ATOM 624 O O . ASP A 1 88 ? 2.924 -18.171 -11.380 1.00 88.69 88 ASP A O 1
ATOM 628 N N . ALA A 1 89 ? 2.612 -20.233 -12.221 1.00 88.81 89 ALA A N 1
ATOM 629 C CA . ALA A 1 89 ? 2.328 -19.770 -13.578 1.00 88.81 89 ALA A CA 1
ATOM 630 C C . ALA A 1 89 ? 1.116 -18.827 -13.635 1.00 88.81 89 ALA A C 1
ATOM 632 O O . ALA A 1 89 ? 1.164 -17.819 -14.342 1.00 88.81 89 ALA A O 1
ATOM 633 N N . ASP A 1 90 ? 0.073 -19.113 -12.854 1.00 90.69 90 ASP A N 1
ATOM 634 C CA . ASP A 1 90 ? -1.172 -18.344 -12.856 1.00 90.69 90 ASP A CA 1
ATOM 635 C C . ASP A 1 90 ? -0.954 -16.958 -12.237 1.00 90.69 90 ASP A C 1
ATOM 637 O O . ASP A 1 90 ? -1.303 -15.941 -12.839 1.00 90.69 90 ASP A O 1
ATOM 641 N N . LYS A 1 91 ? -0.285 -16.882 -11.081 1.00 91.75 91 LYS A N 1
ATOM 642 C CA . LYS A 1 91 ? 0.094 -15.606 -10.455 1.00 91.75 91 LYS A CA 1
ATOM 643 C C . LYS A 1 91 ? 1.068 -14.799 -11.310 1.00 91.75 91 LYS A C 1
ATOM 645 O O . LYS A 1 91 ? 0.973 -13.574 -11.355 1.00 91.75 91 LYS A O 1
ATOM 650 N N . SER A 1 92 ? 1.989 -15.469 -12.003 1.00 87.75 92 SER A N 1
ATOM 651 C CA . SER A 1 92 ? 2.914 -14.812 -12.935 1.00 87.75 92 SER A CA 1
ATOM 652 C C . SER A 1 92 ? 2.164 -14.184 -14.113 1.00 87.75 92 SER A C 1
ATOM 654 O O . SER A 1 92 ? 2.426 -13.037 -14.474 1.00 87.75 92 SER A O 1
ATOM 656 N N . ALA A 1 93 ? 1.199 -14.908 -14.690 1.00 86.88 93 ALA A N 1
ATOM 657 C CA . ALA A 1 93 ? 0.350 -14.403 -15.768 1.00 86.88 93 ALA A CA 1
ATOM 658 C C . ALA A 1 93 ? -0.531 -13.232 -15.305 1.00 86.88 93 ALA A C 1
ATOM 660 O O . ALA A 1 93 ? -0.667 -12.239 -16.025 1.00 86.88 93 ALA A O 1
ATOM 661 N N . LEU A 1 94 ? -1.070 -13.313 -14.088 1.00 91.12 94 LEU A N 1
ATOM 662 C CA . LEU A 1 94 ? -1.844 -12.244 -13.465 1.00 91.12 94 LEU A CA 1
ATOM 663 C C . LEU A 1 94 ? -1.004 -10.975 -13.263 1.00 91.12 94 LEU A C 1
ATOM 665 O O . LEU A 1 94 ? -1.407 -9.902 -13.707 1.00 91.12 94 LEU A O 1
ATOM 669 N N . LEU A 1 95 ? 0.184 -11.092 -12.660 1.00 88.62 95 LEU A N 1
ATOM 670 C CA . LEU A 1 95 ? 1.086 -9.957 -12.446 1.00 88.62 95 LEU A CA 1
ATOM 671 C C . LEU A 1 95 ? 1.503 -9.312 -13.770 1.00 88.62 95 LEU A C 1
ATOM 673 O O . LEU A 1 95 ? 1.509 -8.088 -13.891 1.00 88.62 95 LEU A O 1
ATOM 677 N N . LYS A 1 96 ? 1.799 -10.132 -14.784 1.00 84.56 96 LYS A N 1
ATOM 678 C CA . LYS A 1 96 ? 2.112 -9.653 -16.131 1.00 84.56 96 LYS A CA 1
ATOM 679 C C . LYS A 1 96 ? 0.954 -8.868 -16.735 1.00 84.56 96 LYS A C 1
ATOM 681 O O . LYS A 1 96 ? 1.182 -7.793 -17.285 1.00 84.56 96 LYS A O 1
ATOM 686 N N . THR A 1 97 ? -0.263 -9.395 -16.645 1.00 85.88 97 THR A N 1
ATOM 687 C CA . THR A 1 97 ? -1.462 -8.736 -17.182 1.00 85.88 97 THR A CA 1
ATOM 688 C C . THR A 1 97 ? -1.689 -7.403 -16.480 1.00 85.88 97 THR A C 1
ATOM 690 O O . THR A 1 97 ? -1.790 -6.377 -17.145 1.00 85.88 97 THR A O 1
ATOM 693 N N . PHE A 1 98 ? -1.640 -7.398 -15.146 1.00 88.38 98 PHE A N 1
ATOM 694 C CA . PHE A 1 98 ? -1.745 -6.187 -14.337 1.00 88.38 98 PHE A CA 1
ATOM 695 C C . PHE A 1 98 ? -0.711 -5.130 -14.741 1.00 88.38 98 PHE A C 1
ATOM 697 O O . PHE A 1 98 ? -1.086 -3.992 -15.014 1.00 88.38 98 PHE A O 1
ATOM 704 N N . LEU A 1 99 ? 0.575 -5.494 -14.809 1.00 83.81 99 LEU A N 1
ATOM 705 C CA . LEU A 1 99 ? 1.633 -4.549 -15.163 1.00 83.81 99 LEU A CA 1
ATOM 706 C C . LEU A 1 99 ? 1.412 -4.013 -16.577 1.00 83.81 99 LEU A C 1
ATOM 708 O O . LEU A 1 99 ? 1.416 -2.803 -16.758 1.00 83.81 99 LEU A O 1
ATOM 712 N N . THR A 1 100 ? 1.116 -4.890 -17.540 1.00 79.00 100 THR A N 1
ATOM 713 C CA . THR A 1 100 ? 0.843 -4.511 -18.936 1.00 79.00 100 THR A CA 1
ATOM 714 C C . THR A 1 100 ? -0.313 -3.513 -19.046 1.00 79.00 100 THR A C 1
ATOM 716 O O . THR A 1 100 ? -0.204 -2.506 -19.740 1.00 79.00 100 THR A O 1
ATOM 719 N N . GLU A 1 101 ? -1.425 -3.756 -18.353 1.00 82.81 101 GLU A N 1
ATOM 720 C CA . GLU A 1 101 ? -2.585 -2.859 -18.383 1.00 82.81 101 GLU A CA 1
ATOM 721 C C . GLU A 1 101 ? -2.329 -1.533 -17.670 1.00 82.81 101 GLU A C 1
ATOM 723 O O . GLU A 1 101 ? -2.831 -0.489 -18.089 1.00 82.81 101 GLU A O 1
ATOM 728 N N . LEU A 1 102 ? -1.590 -1.570 -16.562 1.00 82.56 102 LEU A N 1
ATOM 729 C CA . LEU A 1 102 ? -1.317 -0.391 -15.757 1.00 82.56 102 LEU A CA 1
ATOM 730 C C . LEU A 1 102 ? -0.345 0.551 -16.470 1.00 82.56 102 LEU A C 1
ATOM 732 O O . LEU A 1 102 ? -0.558 1.760 -16.473 1.00 82.56 102 LEU A O 1
ATOM 736 N N . ILE A 1 103 ? 0.689 -0.000 -17.106 1.00 74.56 103 ILE A N 1
ATOM 737 C CA . ILE A 1 103 ? 1.693 0.776 -17.838 1.00 74.56 103 ILE A CA 1
ATOM 738 C C . ILE A 1 103 ? 1.205 1.198 -19.220 1.00 74.56 103 ILE A C 1
ATOM 740 O O . ILE A 1 103 ? 1.730 2.166 -19.747 1.00 74.56 103 ILE A O 1
ATOM 744 N N . ALA A 1 104 ? 0.184 0.556 -19.798 1.00 77.75 104 ALA A N 1
ATOM 745 C CA . ALA A 1 104 ? -0.450 1.039 -21.027 1.00 77.75 104 ALA A CA 1
ATOM 746 C C . ALA A 1 104 ? -1.144 2.404 -20.838 1.00 77.75 104 ALA A C 1
ATOM 748 O O . ALA A 1 104 ? -1.297 3.161 -21.800 1.00 77.75 104 ALA A O 1
ATOM 749 N N . ASP A 1 105 ? -1.523 2.750 -19.605 1.00 83.88 105 ASP A N 1
ATOM 750 C CA . ASP A 1 105 ? -2.145 4.025 -19.259 1.00 83.88 105 ASP A CA 1
ATOM 751 C C . ASP A 1 105 ? -1.099 5.147 -19.136 1.00 83.88 105 ASP A C 1
ATOM 753 O O . ASP A 1 105 ? -0.324 5.220 -18.180 1.00 83.88 105 ASP A O 1
ATOM 757 N N . GLU A 1 106 ? -1.094 6.060 -20.109 1.00 81.31 106 GLU A N 1
ATOM 758 C CA . GLU A 1 106 ? -0.130 7.163 -20.187 1.00 81.31 106 GLU A CA 1
ATOM 759 C C . GLU A 1 106 ? -0.135 8.067 -18.949 1.00 81.31 106 GLU A C 1
ATOM 761 O O . GLU A 1 106 ? 0.927 8.507 -18.499 1.00 81.31 106 GLU A O 1
ATOM 766 N N . LYS A 1 107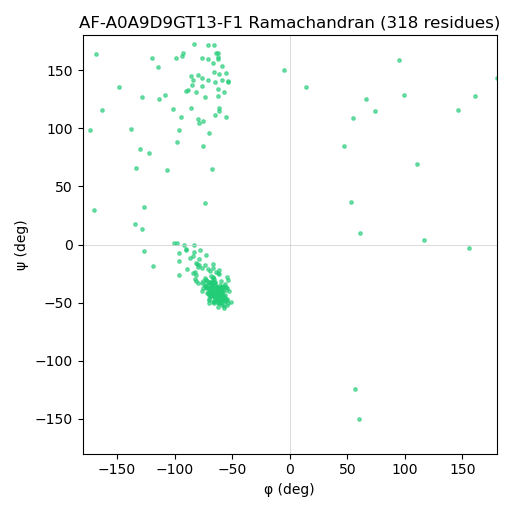 ? -1.306 8.318 -18.351 1.00 84.75 107 LYS A N 1
ATOM 767 C CA . LYS A 1 107 ? -1.382 9.168 -17.158 1.00 84.75 107 LYS A CA 1
ATOM 768 C C . LYS A 1 107 ? -0.792 8.461 -15.946 1.00 84.75 107 LYS A C 1
ATOM 770 O O . LYS A 1 107 ? -0.128 9.100 -15.131 1.00 84.75 107 LYS A O 1
ATOM 775 N N . VAL A 1 108 ? -1.002 7.149 -15.837 1.00 83.44 108 VAL A N 1
ATOM 776 C CA . VAL A 1 108 ? -0.391 6.340 -14.777 1.00 83.44 108 VAL A CA 1
ATOM 777 C C . VAL A 1 108 ? 1.128 6.304 -14.944 1.00 83.44 108 VAL A C 1
ATOM 779 O O . VAL A 1 108 ? 1.837 6.553 -13.967 1.00 83.44 108 VAL A O 1
ATOM 782 N N . ARG A 1 109 ? 1.641 6.110 -16.170 1.00 77.88 109 ARG A N 1
ATOM 783 C CA . ARG A 1 109 ? 3.085 6.226 -16.454 1.00 77.88 109 ARG A CA 1
ATOM 784 C C . ARG A 1 109 ? 3.634 7.576 -15.999 1.00 77.88 109 ARG A C 1
ATOM 786 O O . ARG A 1 109 ? 4.642 7.613 -15.299 1.00 77.88 109 ARG A O 1
ATOM 793 N N . GLY A 1 110 ? 2.950 8.669 -16.345 1.00 74.81 110 GLY A N 1
ATOM 794 C CA . GLY A 1 110 ? 3.327 10.029 -15.951 1.00 74.81 110 GLY A CA 1
ATOM 795 C C . GLY A 1 110 ? 3.402 10.231 -14.433 1.00 74.81 110 GLY A C 1
ATOM 796 O O . GLY A 1 110 ? 4.337 10.872 -13.950 1.00 74.81 110 GLY A O 1
ATOM 797 N N . LEU A 1 111 ? 2.472 9.646 -13.671 1.00 77.56 111 LEU A N 1
ATOM 798 C CA . LEU A 1 111 ? 2.507 9.683 -12.205 1.00 77.56 111 LEU A CA 1
ATOM 799 C C . LEU A 1 111 ? 3.697 8.920 -11.624 1.00 77.56 111 LEU A C 1
ATOM 801 O O . LEU A 1 111 ? 4.431 9.472 -10.809 1.00 77.56 111 LEU A O 1
ATOM 805 N N . ILE A 1 112 ? 3.910 7.675 -12.055 1.00 74.88 112 ILE A N 1
ATOM 806 C CA . ILE A 1 112 ? 5.019 6.839 -11.568 1.00 74.88 112 ILE A CA 1
ATOM 807 C C . ILE A 1 112 ? 6.361 7.517 -11.874 1.00 74.88 112 ILE A C 1
ATOM 809 O O . ILE A 1 112 ? 7.239 7.626 -11.019 1.00 74.88 112 ILE A O 1
ATOM 813 N N . ALA A 1 113 ? 6.487 8.045 -13.091 1.00 72.81 113 ALA A N 1
ATOM 814 C CA . ALA A 1 113 ? 7.618 8.831 -13.549 1.00 72.81 113 ALA A CA 1
ATOM 815 C C . ALA A 1 113 ? 7.919 10.033 -12.634 1.00 72.81 113 ALA A C 1
ATOM 817 O O . ALA A 1 113 ? 9.091 10.366 -12.439 1.00 72.81 113 ALA A O 1
ATOM 818 N N . ALA A 1 114 ? 6.902 10.705 -12.094 1.00 75.38 114 ALA A N 1
ATOM 819 C CA . ALA A 1 114 ? 7.075 11.868 -11.224 1.00 75.38 114 ALA A CA 1
ATOM 820 C C . ALA A 1 114 ? 7.631 11.519 -9.829 1.00 75.38 114 ALA A C 1
ATOM 822 O O . ALA A 1 114 ? 8.212 12.386 -9.181 1.00 75.38 114 ALA A O 1
ATOM 823 N N . GLU A 1 115 ? 7.501 10.267 -9.377 1.00 71.94 115 GLU A N 1
ATOM 824 C CA . GLU A 1 115 ? 8.029 9.808 -8.080 1.00 71.94 115 GLU A CA 1
ATOM 825 C C . GLU A 1 115 ? 9.496 9.342 -8.135 1.00 71.94 115 GLU A C 1
ATOM 827 O O . GLU A 1 115 ? 10.145 9.142 -7.097 1.00 71.94 115 GLU A O 1
ATOM 832 N N . LEU A 1 116 ? 10.050 9.179 -9.339 1.00 71.25 116 LEU A N 1
ATOM 833 C CA . LEU A 1 116 ? 11.461 8.857 -9.529 1.00 71.25 116 LEU A CA 1
ATOM 834 C C . LEU A 1 116 ? 12.347 10.098 -9.297 1.00 71.25 116 LEU A C 1
ATOM 836 O O . LEU A 1 116 ? 11.960 11.209 -9.660 1.00 71.25 116 LEU A O 1
ATOM 840 N N . PRO A 1 117 ? 13.544 9.931 -8.699 1.00 66.12 117 PRO A N 1
ATOM 841 C CA . PRO A 1 117 ? 14.458 11.042 -8.435 1.00 66.12 117 PRO A CA 1
ATOM 842 C C . PRO A 1 117 ? 14.862 11.779 -9.723 1.00 66.12 117 PRO A C 1
ATOM 844 O O . PRO A 1 117 ? 15.077 11.160 -10.762 1.00 66.12 117 PRO A O 1
ATOM 847 N N . THR A 1 118 ? 14.973 13.107 -9.636 1.00 58.91 118 THR A N 1
ATOM 848 C CA . THR A 1 118 ? 15.188 14.022 -10.773 1.00 58.91 118 THR A CA 1
ATOM 849 C C . THR A 1 118 ? 16.642 14.444 -10.991 1.00 58.91 118 THR A C 1
ATOM 851 O O . THR A 1 118 ? 16.888 15.240 -11.892 1.00 58.91 118 THR A O 1
ATOM 854 N N . ASP A 1 119 ? 17.602 13.962 -10.194 1.00 58.44 119 ASP A N 1
ATOM 855 C CA . ASP A 1 119 ? 19.011 14.356 -10.345 1.00 58.44 119 ASP A CA 1
ATOM 856 C C . ASP A 1 119 ? 19.595 13.749 -11.631 1.00 58.44 119 ASP A C 1
ATOM 858 O O . ASP A 1 119 ? 19.981 12.582 -11.695 1.00 58.44 119 ASP A O 1
ATOM 862 N N . ALA A 1 120 ? 19.582 14.562 -12.687 1.00 56.38 120 ALA A N 1
ATOM 863 C CA . ALA A 1 120 ? 19.597 14.128 -14.080 1.00 56.38 120 ALA A CA 1
ATOM 864 C C . ALA A 1 120 ? 20.987 13.994 -14.725 1.00 56.38 120 ALA A C 1
ATOM 866 O O . ALA A 1 120 ? 21.060 13.617 -15.890 1.00 56.38 120 ALA A O 1
ATOM 867 N N . GLU A 1 121 ? 22.085 14.271 -14.015 1.00 58.16 121 GLU A N 1
ATOM 868 C CA . GLU A 1 121 ? 23.393 14.464 -14.676 1.00 58.16 121 GLU A CA 1
ATOM 869 C C . GLU A 1 121 ? 24.535 13.591 -14.139 1.00 58.16 121 GLU A C 1
ATOM 871 O O . GLU A 1 121 ? 25.624 13.580 -14.711 1.00 58.16 121 GLU A O 1
ATOM 876 N N . LYS A 1 122 ? 24.317 12.816 -13.069 1.00 67.88 122 LYS A N 1
ATOM 877 C CA . LYS A 1 122 ? 25.329 11.874 -12.569 1.00 67.88 122 LYS A CA 1
ATOM 878 C C . LYS A 1 122 ? 25.175 10.520 -13.264 1.00 67.88 122 LYS A C 1
ATOM 880 O O . LYS A 1 122 ? 24.069 9.981 -13.310 1.00 67.88 122 LYS A O 1
ATOM 885 N N . CYS A 1 123 ? 26.286 9.946 -13.731 1.00 70.88 123 CYS A N 1
ATOM 886 C CA . CYS A 1 123 ? 26.307 8.553 -14.175 1.00 70.88 123 CYS A CA 1
ATOM 887 C C . CYS A 1 123 ? 25.979 7.631 -13.006 1.00 70.88 123 CYS A C 1
ATOM 889 O O . CYS A 1 123 ? 26.605 7.712 -11.943 1.00 70.88 123 CYS A O 1
ATOM 891 N N . LEU A 1 124 ? 25.008 6.756 -13.223 1.00 68.94 124 LEU A N 1
ATOM 892 C CA . LEU A 1 124 ? 24.626 5.735 -12.270 1.00 68.94 124 LEU A CA 1
ATOM 893 C C . LEU A 1 124 ? 25.653 4.604 -12.295 1.00 68.94 124 LEU A C 1
ATOM 895 O O . LEU A 1 124 ? 26.092 4.138 -13.345 1.00 68.94 124 LEU A O 1
ATOM 899 N N . THR A 1 125 ? 26.026 4.145 -11.111 1.00 78.75 125 THR A N 1
ATOM 900 C CA . THR A 1 125 ? 26.636 2.830 -10.922 1.00 78.75 125 THR A CA 1
ATOM 901 C C . THR A 1 125 ? 25.588 1.732 -11.136 1.00 78.75 125 THR A C 1
ATOM 903 O O . THR A 1 125 ? 24.391 1.976 -10.984 1.00 78.75 125 THR A O 1
ATOM 906 N N . ALA A 1 126 ? 26.025 0.499 -11.414 1.00 73.75 126 ALA A N 1
ATOM 907 C CA . ALA A 1 126 ? 25.119 -0.652 -11.540 1.00 73.75 126 ALA A CA 1
ATOM 908 C C . ALA A 1 126 ? 24.238 -0.852 -10.286 1.00 73.75 126 ALA A C 1
ATOM 910 O O . ALA A 1 126 ? 23.054 -1.171 -10.387 1.00 73.75 126 ALA A O 1
ATOM 911 N N . ASP A 1 127 ? 24.791 -0.590 -9.097 1.00 74.44 127 ASP A N 1
ATOM 912 C CA . ASP A 1 127 ? 24.050 -0.654 -7.833 1.00 74.44 127 ASP A CA 1
ATOM 913 C C . ASP A 1 127 ? 22.979 0.446 -7.718 1.00 74.44 127 ASP A C 1
ATOM 915 O O . ASP A 1 127 ? 21.907 0.220 -7.146 1.00 74.44 127 ASP A O 1
ATOM 919 N N . GLU A 1 128 ? 23.258 1.650 -8.228 1.00 72.88 128 GLU A N 1
ATOM 920 C CA . GLU A 1 128 ? 22.296 2.758 -8.265 1.00 72.88 128 GLU A CA 1
ATOM 921 C C . GLU A 1 128 ? 21.181 2.481 -9.285 1.00 72.88 128 GLU A C 1
ATOM 923 O O . GLU A 1 128 ? 20.010 2.687 -8.964 1.00 72.88 128 GLU A O 1
ATOM 928 N N . GLU A 1 129 ? 21.521 1.945 -10.460 1.00 72.06 129 GLU A N 1
ATOM 929 C CA . GLU A 1 129 ? 20.555 1.507 -11.474 1.00 72.06 129 GLU A CA 1
ATOM 930 C C . GLU A 1 129 ? 19.597 0.460 -10.896 1.00 72.06 129 GLU A C 1
ATOM 932 O O . GLU A 1 129 ? 18.382 0.666 -10.881 1.00 72.06 129 GLU A O 1
ATOM 937 N N . GLN A 1 130 ? 20.132 -0.622 -10.323 1.00 73.50 130 GLN A N 1
ATOM 938 C CA . GLN A 1 130 ? 19.318 -1.696 -9.759 1.00 73.50 130 GLN A CA 1
ATOM 939 C C . GLN A 1 130 ? 18.400 -1.191 -8.634 1.00 73.50 130 GLN A C 1
ATOM 941 O O . GLN A 1 130 ? 17.249 -1.617 -8.511 1.00 73.50 130 GLN A O 1
ATOM 946 N N . ARG A 1 131 ? 18.874 -0.245 -7.814 1.00 73.19 131 ARG A N 1
ATOM 947 C CA . ARG A 1 131 ? 18.054 0.375 -6.765 1.00 73.19 131 ARG A CA 1
ATOM 948 C C . ARG A 1 131 ? 16.892 1.180 -7.343 1.00 73.19 131 ARG A C 1
ATOM 950 O O . ARG A 1 131 ? 15.794 1.123 -6.789 1.00 73.19 131 ARG A O 1
ATOM 957 N N . ILE A 1 132 ? 17.115 1.913 -8.433 1.00 71.44 132 ILE A N 1
ATOM 958 C CA . ILE A 1 132 ? 16.064 2.676 -9.117 1.00 71.44 132 ILE A CA 1
ATOM 959 C C . ILE A 1 132 ? 15.031 1.730 -9.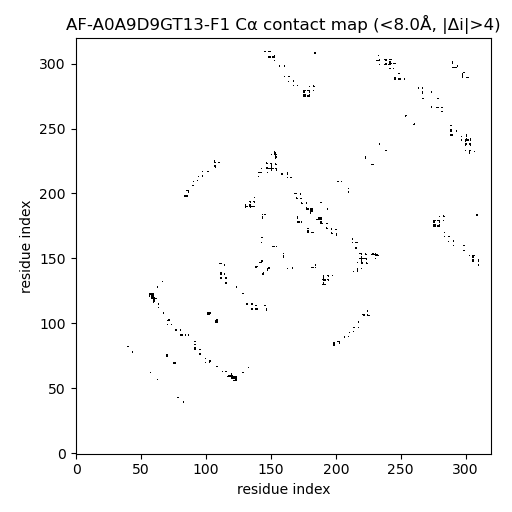738 1.00 71.44 132 ILE A C 1
ATOM 961 O O . ILE A 1 132 ? 13.837 1.960 -9.556 1.00 71.44 132 ILE A O 1
ATOM 965 N N . VAL A 1 133 ? 15.465 0.638 -10.377 1.00 74.44 133 VAL A N 1
ATOM 966 C CA . VAL A 1 133 ? 14.560 -0.390 -10.923 1.00 74.44 133 VAL A CA 1
ATOM 967 C C . VAL A 1 133 ? 13.689 -0.994 -9.821 1.00 74.44 133 VAL A C 1
ATOM 969 O O . VAL A 1 133 ? 12.466 -1.015 -9.932 1.00 74.44 133 VAL A O 1
ATOM 972 N N . HIS A 1 134 ? 14.277 -1.418 -8.702 1.00 77.50 134 HIS A N 1
ATOM 973 C CA . HIS A 1 134 ? 13.487 -1.966 -7.596 1.00 77.50 134 HIS A CA 1
ATOM 974 C C . HIS A 1 134 ? 12.525 -0.939 -6.994 1.00 77.50 134 HIS A C 1
ATOM 976 O O . HIS A 1 134 ? 11.393 -1.281 -6.651 1.00 77.50 134 HIS A O 1
ATOM 982 N N . LYS A 1 135 ? 12.946 0.329 -6.900 1.00 73.81 135 LYS A N 1
ATOM 983 C CA . LYS A 1 135 ? 12.069 1.419 -6.467 1.00 73.81 135 LYS A CA 1
ATOM 984 C C . LYS A 1 135 ? 10.898 1.607 -7.429 1.00 73.81 135 LYS A C 1
ATOM 986 O O . LYS A 1 135 ? 9.786 1.803 -6.962 1.00 73.81 135 LYS A O 1
ATOM 991 N N . LEU A 1 136 ? 11.111 1.505 -8.740 1.00 75.75 136 LEU A N 1
ATOM 992 C CA . LEU A 1 136 ? 10.034 1.573 -9.726 1.00 75.75 136 LEU A CA 1
ATOM 993 C C . LEU A 1 136 ? 8.990 0.474 -9.487 1.00 75.75 136 LEU A C 1
ATOM 995 O O . LEU A 1 136 ? 7.807 0.775 -9.350 1.00 75.75 136 LEU A O 1
ATOM 999 N N . TYR A 1 137 ? 9.420 -0.784 -9.375 1.00 76.94 137 TYR A N 1
ATOM 1000 C CA . TYR A 1 137 ? 8.501 -1.898 -9.123 1.00 76.94 137 TYR A CA 1
ATOM 1001 C C . TYR A 1 137 ? 7.780 -1.763 -7.779 1.00 76.94 137 TYR A C 1
ATOM 1003 O O . TYR A 1 137 ? 6.572 -1.981 -7.712 1.00 76.94 137 TYR A O 1
ATOM 1011 N N . SER A 1 138 ? 8.489 -1.328 -6.733 1.00 74.75 138 SER A N 1
ATOM 1012 C CA . SER A 1 138 ? 7.891 -0.970 -5.444 1.00 74.75 138 SER A CA 1
ATOM 1013 C C . SER A 1 138 ? 6.811 0.106 -5.609 1.00 74.75 138 SER A C 1
ATOM 1015 O O . SER A 1 138 ? 5.695 -0.101 -5.154 1.00 74.75 138 SER A O 1
ATOM 1017 N N . LEU A 1 139 ? 7.070 1.205 -6.324 1.00 73.12 139 LEU A N 1
ATOM 1018 C CA . LEU A 1 139 ? 6.093 2.283 -6.533 1.00 73.12 139 LEU A CA 1
ATOM 1019 C C . LEU A 1 139 ? 4.831 1.816 -7.267 1.00 73.12 139 LEU A C 1
ATOM 1021 O O . LEU A 1 139 ? 3.723 2.196 -6.887 1.00 73.12 139 LEU A O 1
ATOM 1025 N N . ILE A 1 140 ? 5.003 0.991 -8.302 1.00 77.62 140 ILE A N 1
ATOM 1026 C CA . ILE A 1 140 ? 3.908 0.470 -9.130 1.00 77.62 140 ILE A CA 1
ATOM 1027 C C . ILE A 1 140 ? 3.010 -0.470 -8.329 1.00 77.62 140 ILE A C 1
ATOM 1029 O O . ILE A 1 140 ? 1.787 -0.445 -8.454 1.00 77.62 140 ILE A O 1
ATOM 1033 N N . LEU A 1 141 ? 3.627 -1.329 -7.526 1.00 79.38 141 LEU A N 1
ATOM 1034 C CA . LEU A 1 141 ? 2.943 -2.417 -6.846 1.00 79.38 141 LEU A CA 1
ATOM 1035 C C . LEU A 1 141 ? 2.640 -2.090 -5.379 1.00 79.38 141 LEU A C 1
ATOM 1037 O O . LEU A 1 141 ? 2.089 -2.935 -4.678 1.00 79.38 141 LEU A O 1
ATOM 1041 N N . SER A 1 142 ? 2.987 -0.891 -4.895 1.00 77.00 142 SER A N 1
ATOM 1042 C CA . SER A 1 142 ? 2.778 -0.491 -3.506 1.00 77.00 142 SER A CA 1
ATOM 1043 C C . SER A 1 142 ? 1.666 0.542 -3.330 1.00 77.00 142 SER A C 1
ATOM 1045 O O . SER A 1 142 ? 1.722 1.616 -3.928 1.00 77.00 142 SER A O 1
ATOM 1047 N N . PRO A 1 143 ? 0.701 0.297 -2.421 1.00 69.25 143 PRO A N 1
ATOM 1048 C CA . PRO A 1 143 ? -0.315 1.279 -2.068 1.00 69.25 143 PRO A CA 1
ATOM 1049 C C . PRO A 1 143 ? 0.222 2.431 -1.207 1.00 69.25 143 PRO A C 1
ATOM 1051 O O . PRO A 1 143 ? -0.512 3.383 -0.956 1.00 69.25 143 PRO A O 1
ATOM 1054 N N . SER A 1 144 ? 1.465 2.336 -0.723 1.00 68.94 144 SER A N 1
ATOM 1055 C CA . SER A 1 144 ? 2.121 3.364 0.093 1.00 68.94 144 SER A CA 1
ATOM 1056 C C . SER A 1 144 ? 2.906 4.396 -0.723 1.00 68.94 144 SER A C 1
ATOM 1058 O O . SER A 1 144 ? 3.426 5.346 -0.136 1.00 68.94 144 SER A O 1
ATOM 1060 N N . SER A 1 145 ? 2.994 4.240 -2.053 1.00 72.88 145 SER A N 1
ATOM 1061 C CA . SER A 1 145 ? 3.517 5.302 -2.922 1.00 72.88 145 SER A CA 1
ATOM 1062 C C . SER A 1 145 ? 2.677 6.569 -2.767 1.00 72.88 145 SER A C 1
ATOM 1064 O O . SER A 1 145 ? 1.499 6.503 -2.401 1.00 72.88 145 SER A O 1
ATOM 1066 N N . GLN A 1 146 ? 3.259 7.744 -3.019 1.00 74.94 146 GLN A N 1
ATOM 1067 C CA . GLN A 1 146 ? 2.526 8.998 -2.804 1.00 74.94 146 GLN A CA 1
ATOM 1068 C C . GLN A 1 146 ? 1.312 9.093 -3.734 1.00 74.94 146 GLN A C 1
ATOM 1070 O O . GLN A 1 146 ? 0.236 9.519 -3.307 1.00 74.94 146 GLN A O 1
ATOM 1075 N N . ALA A 1 147 ? 1.456 8.641 -4.982 1.00 76.62 147 ALA A N 1
ATOM 1076 C CA . ALA A 1 147 ? 0.374 8.556 -5.948 1.00 76.62 147 ALA A CA 1
ATOM 1077 C C . ALA A 1 147 ? -0.728 7.604 -5.479 1.00 76.62 147 ALA A C 1
ATOM 1079 O O . ALA A 1 147 ? -1.904 7.972 -5.511 1.00 76.62 147 ALA A O 1
ATOM 1080 N N . ALA A 1 148 ? -0.379 6.406 -5.001 1.00 79.81 148 ALA A N 1
ATOM 1081 C CA . ALA A 1 148 ? -1.385 5.472 -4.514 1.00 79.81 148 ALA A CA 1
ATOM 1082 C C . ALA A 1 148 ? -2.052 5.974 -3.225 1.00 79.81 148 ALA A C 1
ATOM 1084 O O . ALA A 1 148 ? -3.266 5.855 -3.101 1.00 79.81 148 ALA A O 1
ATOM 1085 N N . ALA A 1 149 ? -1.323 6.605 -2.302 1.00 79.62 149 ALA A N 1
ATOM 1086 C CA . ALA A 1 149 ? -1.903 7.191 -1.094 1.00 79.62 149 ALA A CA 1
ATOM 1087 C C . ALA A 1 149 ? -2.908 8.315 -1.416 1.00 79.62 149 ALA A C 1
ATOM 1089 O O . ALA A 1 149 ? -3.989 8.369 -0.827 1.00 79.62 149 ALA A O 1
ATOM 1090 N N . ALA A 1 150 ? -2.605 9.163 -2.404 1.00 85.06 150 ALA A N 1
ATOM 1091 C CA . ALA A 1 150 ? -3.537 10.175 -2.904 1.00 85.06 150 ALA A CA 1
ATOM 1092 C C . ALA A 1 150 ? -4.750 9.558 -3.633 1.00 85.06 150 ALA A C 1
ATOM 1094 O O . ALA A 1 150 ? -5.874 10.056 -3.513 1.00 85.06 150 ALA A O 1
ATOM 1095 N N . GLY A 1 151 ? -4.540 8.448 -4.345 1.00 89.62 151 GLY A N 1
ATOM 1096 C CA . GLY A 1 151 ? -5.593 7.657 -4.983 1.00 89.62 151 GLY A CA 1
ATOM 1097 C C . GLY A 1 151 ? -6.550 7.000 -3.988 1.00 89.62 151 GLY A C 1
ATOM 1098 O O . GLY A 1 151 ? -7.754 6.959 -4.233 1.00 89.62 151 GLY A O 1
ATOM 1099 N N . LEU A 1 152 ? -6.070 6.594 -2.806 1.00 90.50 152 LEU A N 1
ATOM 1100 C CA . LEU A 1 152 ? -6.916 6.009 -1.757 1.00 90.50 152 LEU A CA 1
ATOM 1101 C C . LEU A 1 152 ? -8.066 6.941 -1.357 1.00 90.50 152 LEU A C 1
ATOM 1103 O O . LEU A 1 152 ? -9.171 6.472 -1.079 1.00 90.50 152 LEU A O 1
ATOM 1107 N N . LEU A 1 153 ? -7.848 8.259 -1.376 1.00 91.38 153 LEU A N 1
ATOM 1108 C CA . LEU A 1 153 ? -8.898 9.241 -1.088 1.00 91.38 153 LEU A CA 1
ATOM 1109 C C . LEU A 1 153 ? -10.069 9.162 -2.081 1.00 91.38 153 LEU A C 1
ATOM 1111 O O . LEU A 1 153 ? -11.170 9.577 -1.741 1.00 91.38 153 LEU A O 1
ATOM 1115 N N . ARG A 1 154 ? -9.872 8.613 -3.281 1.00 94.00 154 ARG A N 1
ATOM 1116 C CA . ARG A 1 154 ? -10.880 8.525 -4.356 1.00 94.00 154 ARG A CA 1
ATOM 1117 C C . ARG A 1 154 ? -11.609 7.189 -4.405 1.00 94.00 154 ARG A C 1
ATOM 1119 O O . ARG A 1 154 ? -12.642 7.083 -5.055 1.00 94.00 154 ARG A O 1
ATOM 1126 N N . LEU A 1 155 ? -11.096 6.174 -3.717 1.00 93.56 155 LEU A N 1
ATOM 1127 C CA . LEU A 1 155 ? -11.732 4.860 -3.675 1.00 93.56 155 LEU A CA 1
ATOM 1128 C C . LEU A 1 155 ? -13.027 4.881 -2.851 1.00 93.56 155 LEU A C 1
ATOM 1130 O O . LEU A 1 155 ? -13.345 5.851 -2.164 1.00 93.56 155 LEU A O 1
ATOM 1134 N N . THR A 1 156 ? -13.785 3.792 -2.879 1.00 93.44 156 THR A N 1
ATOM 1135 C CA . THR A 1 156 ? -14.892 3.594 -1.936 1.00 93.44 156 THR A CA 1
ATOM 1136 C C . THR A 1 156 ? -14.373 3.199 -0.547 1.00 93.44 156 THR A C 1
ATOM 1138 O O . THR A 1 156 ? -13.248 2.714 -0.392 1.00 93.44 156 THR A O 1
ATOM 1141 N N . ALA A 1 157 ? -15.199 3.367 0.492 1.00 91.88 157 ALA A N 1
ATOM 1142 C CA . ALA A 1 157 ? -14.831 2.986 1.860 1.00 91.88 157 ALA A CA 1
ATOM 1143 C C . ALA A 1 157 ? -14.413 1.499 1.998 1.00 91.88 157 ALA A C 1
ATOM 1145 O O . ALA A 1 157 ? -13.392 1.223 2.640 1.00 91.88 157 ALA A O 1
ATOM 1146 N N . PRO A 1 158 ? -15.118 0.520 1.384 1.00 92.88 158 PRO A N 1
ATOM 1147 C CA . PRO A 1 158 ? -14.693 -0.880 1.428 1.00 92.88 158 PRO A CA 1
ATOM 1148 C C . PRO A 1 158 ? -13.341 -1.134 0.750 1.00 92.88 158 PRO A C 1
ATOM 1150 O O . PRO A 1 158 ? -12.523 -1.876 1.293 1.00 92.88 158 PRO A O 1
ATOM 1153 N N . GLU A 1 159 ? -13.090 -0.517 -0.407 1.00 93.56 159 GLU A N 1
ATOM 1154 C CA . GLU A 1 159 ? -11.838 -0.670 -1.160 1.00 93.56 159 GLU A CA 1
ATOM 1155 C C . GLU A 1 159 ? -10.650 -0.096 -0.390 1.00 93.56 159 GLU A C 1
ATOM 1157 O O . GLU A 1 159 ? -9.659 -0.798 -0.182 1.00 93.56 159 GLU A O 1
ATOM 1162 N N . ARG A 1 160 ? -10.782 1.135 0.126 1.00 91.38 160 ARG A N 1
ATOM 1163 C CA . ARG A 1 160 ? -9.782 1.754 1.009 1.00 91.38 160 ARG A CA 1
ATOM 1164 C C . ARG A 1 160 ? -9.413 0.840 2.168 1.00 91.38 160 ARG A C 1
ATOM 1166 O O . ARG A 1 160 ? -8.234 0.613 2.439 1.00 91.38 160 ARG A O 1
ATOM 1173 N N . LYS A 1 161 ? -10.427 0.310 2.860 1.00 90.81 161 LYS A N 1
ATOM 1174 C CA . LYS A 1 161 ? -10.218 -0.552 4.025 1.00 90.81 161 LYS A CA 1
ATOM 1175 C C . LYS A 1 161 ? -9.466 -1.828 3.651 1.00 90.81 161 LYS A C 1
ATOM 1177 O O . LYS A 1 161 ? -8.535 -2.202 4.358 1.00 90.81 161 LYS A O 1
ATOM 1182 N N . ARG A 1 162 ? -9.843 -2.486 2.552 1.00 92.12 162 ARG A N 1
ATOM 1183 C CA . ARG A 1 162 ? -9.165 -3.701 2.069 1.00 92.12 162 ARG A CA 1
ATOM 1184 C C . ARG A 1 162 ? -7.720 -3.427 1.676 1.00 92.12 162 ARG A C 1
ATOM 1186 O O . ARG A 1 162 ? -6.832 -4.164 2.095 1.00 92.12 162 ARG A O 1
ATOM 1193 N N . LEU A 1 163 ? -7.468 -2.338 0.956 1.00 89.75 163 LEU A N 1
ATOM 1194 C CA . LEU A 1 163 ? -6.110 -1.985 0.560 1.00 89.75 163 LEU A CA 1
ATOM 1195 C C . LEU A 1 163 ? -5.234 -1.659 1.781 1.00 89.75 163 LEU A C 1
ATOM 1197 O O . LEU A 1 163 ? -4.072 -2.053 1.821 1.00 89.75 163 LEU A O 1
ATOM 1201 N N . MET A 1 164 ? -5.807 -1.053 2.827 1.00 86.50 164 MET A N 1
ATOM 1202 C CA . MET A 1 164 ? -5.115 -0.827 4.100 1.00 86.50 164 MET A CA 1
ATOM 1203 C C . MET A 1 164 ? -4.810 -2.127 4.869 1.00 86.50 164 MET A C 1
ATOM 1205 O O . MET A 1 164 ? -3.770 -2.217 5.519 1.00 86.50 164 MET A O 1
ATOM 1209 N N . ILE A 1 165 ? -5.663 -3.157 4.774 1.00 90.19 165 ILE A N 1
ATOM 1210 C CA . ILE A 1 165 ? -5.366 -4.493 5.329 1.00 90.19 165 ILE A CA 1
ATOM 1211 C C . ILE A 1 165 ? -4.136 -5.084 4.639 1.00 90.19 165 ILE A C 1
ATOM 1213 O O . ILE A 1 165 ? -3.206 -5.515 5.316 1.00 90.19 165 ILE A O 1
ATOM 1217 N N . TYR A 1 166 ? -4.090 -5.046 3.308 1.00 89.69 166 TYR A N 1
ATOM 1218 C CA . TYR A 1 166 ? -2.923 -5.523 2.569 1.00 89.69 166 TYR A CA 1
ATOM 1219 C C . TYR A 1 166 ? -1.666 -4.703 2.869 1.00 89.69 166 TYR A C 1
ATOM 1221 O O . TYR A 1 166 ? -0.575 -5.261 2.987 1.00 89.69 166 TYR A O 1
ATOM 1229 N N . ASN A 1 167 ? -1.822 -3.392 3.064 1.00 85.19 167 ASN A N 1
ATOM 1230 C CA . ASN A 1 167 ? -0.739 -2.513 3.484 1.00 85.19 167 ASN A CA 1
ATOM 1231 C C . ASN A 1 167 ? -0.149 -2.943 4.839 1.00 85.19 167 ASN A C 1
ATOM 1233 O O . ASN A 1 167 ? 1.069 -2.969 5.005 1.00 85.19 167 ASN A O 1
ATOM 1237 N N . LEU A 1 168 ? -1.008 -3.341 5.788 1.00 88.19 168 LEU A N 1
ATOM 1238 C CA . LEU A 1 168 ? -0.578 -3.861 7.086 1.00 88.19 168 LEU A CA 1
ATOM 1239 C C . LEU A 1 168 ? 0.164 -5.185 6.927 1.00 88.19 168 LEU A C 1
ATOM 1241 O O . LEU A 1 168 ? 1.260 -5.331 7.456 1.00 88.19 168 LEU A O 1
ATOM 1245 N N . SER A 1 169 ? -0.402 -6.124 6.164 1.00 89.25 169 SER A N 1
ATOM 1246 C CA . SER A 1 169 ? 0.223 -7.426 5.913 1.00 89.25 169 SER A CA 1
ATOM 1247 C C . SER A 1 169 ? 1.609 -7.295 5.284 1.00 89.25 169 SER A C 1
ATOM 1249 O O . SER A 1 169 ? 2.507 -8.048 5.645 1.00 89.25 169 SER A O 1
ATOM 1251 N N . ARG A 1 170 ? 1.814 -6.319 4.391 1.00 85.69 170 ARG A N 1
ATOM 1252 C CA . ARG A 1 170 ? 3.139 -6.025 3.829 1.00 85.69 170 ARG A CA 1
ATOM 1253 C C . ARG A 1 170 ? 4.089 -5.409 4.850 1.00 85.69 170 ARG A C 1
ATOM 1255 O O . ARG A 1 170 ? 5.242 -5.819 4.911 1.00 85.69 170 ARG A O 1
ATOM 1262 N N . ALA A 1 171 ? 3.616 -4.486 5.687 1.00 87.56 171 ALA A N 1
ATOM 1263 C CA . ALA A 1 171 ? 4.436 -3.901 6.748 1.00 87.56 171 ALA A CA 1
ATOM 1264 C C . ALA A 1 171 ? 4.929 -4.942 7.772 1.00 87.56 171 ALA A C 1
ATOM 1266 O O . ALA A 1 171 ? 5.968 -4.743 8.402 1.00 87.56 171 ALA A O 1
ATOM 1267 N N . GLU A 1 172 ? 4.223 -6.066 7.934 1.00 90.06 172 GLU A N 1
ATOM 1268 C CA . GLU A 1 172 ? 4.686 -7.197 8.753 1.00 90.06 172 GLU A CA 1
ATOM 1269 C C . GLU A 1 172 ? 5.918 -7.919 8.193 1.00 90.06 172 GLU A C 1
ATOM 1271 O O . GLU A 1 172 ? 6.633 -8.566 8.953 1.00 90.06 172 GLU A O 1
ATOM 1276 N N . LEU A 1 173 ? 6.197 -7.776 6.897 1.00 90.50 173 LEU A N 1
ATOM 1277 C CA . LEU A 1 173 ? 7.314 -8.431 6.211 1.00 90.50 173 LEU A CA 1
ATOM 1278 C C . LEU A 1 173 ? 8.553 -7.534 6.088 1.00 90.50 173 LEU A C 1
ATOM 1280 O O . LEU A 1 173 ? 9.604 -7.994 5.646 1.00 90.50 173 LEU A O 1
ATOM 1284 N N . LEU A 1 174 ? 8.432 -6.258 6.458 1.00 89.44 174 LEU A N 1
ATOM 1285 C CA . LEU A 1 174 ? 9.526 -5.295 6.412 1.00 89.44 174 LEU A CA 1
ATOM 1286 C C . LEU A 1 174 ? 10.364 -5.354 7.691 1.00 89.44 174 LEU A C 1
ATOM 1288 O O . LEU A 1 174 ? 9.839 -5.516 8.797 1.00 89.44 174 LEU A O 1
ATOM 1292 N N . ASP A 1 175 ? 11.671 -5.142 7.539 1.00 90.12 175 ASP A N 1
ATOM 1293 C CA . ASP A 1 175 ? 12.548 -4.851 8.669 1.00 90.12 175 ASP A CA 1
ATOM 1294 C C . ASP A 1 175 ? 12.128 -3.533 9.364 1.00 90.12 175 ASP A C 1
ATOM 1296 O O . ASP A 1 175 ? 11.413 -2.717 8.771 1.00 90.12 175 ASP A O 1
ATOM 1300 N N . PRO A 1 176 ? 12.548 -3.292 10.619 1.00 90.38 176 PRO A N 1
ATOM 1301 C CA . PRO A 1 176 ? 12.144 -2.110 11.376 1.00 90.38 176 PRO A CA 1
ATOM 1302 C C . PRO A 1 176 ? 12.372 -0.759 10.683 1.00 90.38 176 PRO A C 1
ATOM 1304 O O . PRO A 1 176 ? 11.519 0.126 10.792 1.00 90.38 176 PRO A O 1
ATOM 1307 N N . GLU A 1 177 ? 13.492 -0.577 9.977 1.00 88.12 177 GLU A N 1
ATOM 1308 C CA . GLU A 1 177 ? 13.816 0.688 9.307 1.00 88.12 177 GLU A CA 1
ATOM 1309 C C . GLU A 1 177 ? 12.890 0.908 8.117 1.00 88.12 177 GLU A C 1
ATOM 1311 O O . GLU A 1 177 ? 12.220 1.945 8.030 1.00 88.12 177 GLU A O 1
ATOM 1316 N N . SER A 1 178 ? 12.776 -0.105 7.258 1.00 86.19 178 SER A N 1
ATOM 1317 C CA . SER A 1 178 ? 11.900 -0.067 6.090 1.00 86.19 178 SER A CA 1
ATOM 1318 C C . SER A 1 178 ? 10.435 0.071 6.493 1.00 86.19 178 SER A C 1
ATOM 1320 O O . SER A 1 178 ? 9.720 0.887 5.922 1.00 86.19 178 SER A O 1
ATOM 1322 N N . CYS A 1 179 ? 9.990 -0.649 7.524 1.00 88.00 179 CYS A N 1
ATOM 1323 C CA . CYS A 1 179 ? 8.640 -0.552 8.074 1.00 88.00 179 CYS A CA 1
ATOM 1324 C C . CYS A 1 179 ? 8.337 0.854 8.609 1.00 88.00 179 CYS A C 1
ATOM 1326 O O . CYS A 1 179 ? 7.290 1.426 8.302 1.00 88.00 179 CYS A O 1
ATOM 1328 N N . SER A 1 180 ? 9.253 1.435 9.392 1.00 84.88 180 SER A N 1
ATOM 1329 C CA . SER A 1 180 ? 9.095 2.793 9.919 1.00 84.88 180 SER A CA 1
ATOM 1330 C C . SER A 1 180 ? 8.971 3.813 8.785 1.00 84.88 180 SER A C 1
ATOM 1332 O O . SER A 1 180 ? 8.114 4.696 8.854 1.00 84.88 180 SER A O 1
ATOM 1334 N N . ALA A 1 181 ? 9.801 3.708 7.744 1.00 79.81 181 ALA A N 1
ATOM 1335 C CA . ALA A 1 181 ? 9.723 4.585 6.576 1.00 79.81 181 ALA A CA 1
ATOM 1336 C C . ALA A 1 181 ? 8.408 4.378 5.801 1.00 79.81 181 ALA A C 1
ATOM 1338 O O . ALA A 1 181 ? 7.708 5.338 5.481 1.00 79.81 181 ALA A O 1
ATOM 1339 N N . TYR A 1 182 ? 8.030 3.119 5.584 1.00 79.00 182 TYR A N 1
ATOM 1340 C CA . TYR A 1 182 ? 6.848 2.709 4.829 1.00 79.00 182 TYR A CA 1
ATOM 1341 C C . TYR A 1 182 ? 5.537 3.178 5.472 1.00 79.00 182 TYR A C 1
ATOM 1343 O O . TYR A 1 182 ? 4.654 3.684 4.785 1.00 79.00 182 TYR A O 1
ATOM 1351 N N . LEU A 1 183 ? 5.414 3.054 6.798 1.00 78.38 183 LEU A N 1
ATOM 1352 C CA . LEU A 1 183 ? 4.197 3.415 7.533 1.00 78.38 183 LEU A CA 1
ATOM 1353 C C . LEU A 1 183 ? 4.081 4.906 7.844 1.00 78.38 183 LEU A C 1
ATOM 1355 O O . LEU A 1 183 ? 2.974 5.425 7.959 1.00 78.38 183 LEU A O 1
ATOM 1359 N N . SER A 1 184 ? 5.206 5.602 8.007 1.00 68.62 184 SER A N 1
ATOM 1360 C CA . SER A 1 184 ? 5.185 7.037 8.301 1.00 68.62 184 SER A CA 1
ATOM 1361 C C . SER A 1 184 ? 4.992 7.904 7.055 1.00 68.62 184 SER A C 1
ATOM 1363 O O . SER A 1 184 ? 4.725 9.098 7.192 1.00 68.62 184 SER A O 1
ATOM 1365 N N . GLY A 1 185 ? 5.182 7.342 5.854 1.00 60.88 185 GLY A N 1
ATOM 1366 C CA . GLY A 1 185 ? 5.252 8.109 4.605 1.00 60.88 185 GLY A CA 1
ATOM 1367 C C . GLY A 1 185 ? 6.410 9.118 4.584 1.00 60.88 185 GLY A C 1
ATOM 1368 O O . GLY A 1 185 ? 6.474 9.976 3.703 1.00 60.88 185 GLY A O 1
ATOM 1369 N N . LYS A 1 186 ? 7.313 9.049 5.573 1.00 52.41 186 LYS A N 1
ATOM 1370 C CA . LYS A 1 186 ? 8.475 9.918 5.739 1.00 52.41 186 LYS A CA 1
ATOM 1371 C C . LYS A 1 186 ? 9.735 9.085 5.541 1.00 52.41 186 LYS A C 1
ATOM 1373 O O . LYS A 1 186 ? 9.966 8.102 6.236 1.00 52.41 186 LYS A O 1
ATOM 1378 N N . GLY A 1 187 ? 10.583 9.542 4.628 1.00 54.91 187 GLY A N 1
ATOM 1379 C CA . GLY A 1 187 ? 11.801 8.833 4.248 1.00 54.91 187 GLY A CA 1
ATOM 1380 C C . GLY A 1 187 ? 11.599 7.960 3.014 1.00 54.91 187 GLY A C 1
ATOM 1381 O O . GLY A 1 187 ? 10.481 7.631 2.625 1.00 54.91 187 GLY A O 1
ATOM 1382 N N . GLN A 1 188 ? 12.706 7.638 2.351 1.00 62.09 188 GLN A N 1
ATOM 1383 C CA . GLN A 1 188 ? 12.688 6.715 1.225 1.00 62.09 188 GLN A CA 1
ATOM 1384 C C . GLN A 1 188 ? 12.798 5.298 1.775 1.00 62.09 188 GLN A C 1
ATOM 1386 O O . GLN A 1 188 ? 13.801 4.963 2.400 1.00 62.09 188 GLN A O 1
ATOM 1391 N N . VAL A 1 189 ? 11.777 4.475 1.542 1.00 68.19 189 VAL A N 1
ATOM 1392 C CA . VAL A 1 189 ? 11.906 3.028 1.729 1.00 68.19 189 VAL A CA 1
ATOM 1393 C C . VAL A 1 189 ? 12.974 2.533 0.748 1.00 68.19 189 VAL A C 1
ATOM 1395 O O . VAL A 1 189 ? 12.961 2.939 -0.419 1.00 68.19 189 VAL A O 1
ATOM 1398 N N . ASP A 1 190 ? 13.914 1.692 1.197 1.00 75.38 190 ASP A N 1
ATOM 1399 C CA . ASP A 1 190 ? 14.831 1.031 0.262 1.00 75.38 190 ASP A CA 1
ATOM 1400 C C . ASP A 1 190 ? 13.989 0.168 -0.686 1.00 75.38 190 ASP A C 1
ATOM 1402 O O . ASP A 1 190 ? 13.324 -0.778 -0.259 1.00 75.38 190 ASP A O 1
ATOM 1406 N N . GLY A 1 191 ? 14.028 0.490 -1.982 1.00 73.56 191 GLY A N 1
ATOM 1407 C CA . GLY A 1 191 ? 13.291 -0.244 -3.007 1.00 73.56 191 GLY A CA 1
ATOM 1408 C C . GLY A 1 191 ? 13.603 -1.742 -2.999 1.00 73.56 191 GLY A C 1
ATOM 1409 O O . GLY A 1 191 ? 12.730 -2.539 -3.325 1.00 73.56 191 GLY A O 1
ATOM 1410 N N . ARG A 1 192 ? 14.807 -2.152 -2.564 1.00 79.31 192 ARG A N 1
ATOM 1411 C CA . ARG A 1 192 ? 15.158 -3.572 -2.384 1.00 79.31 192 ARG A CA 1
ATOM 1412 C C . ARG A 1 192 ? 14.365 -4.233 -1.268 1.00 79.31 192 ARG A C 1
ATOM 1414 O O . ARG A 1 192 ? 13.828 -5.319 -1.474 1.00 79.31 192 ARG A O 1
ATOM 1421 N N . ALA A 1 193 ? 14.318 -3.600 -0.099 1.00 82.88 193 ALA A N 1
ATOM 1422 C CA . ALA A 1 193 ? 13.606 -4.136 1.053 1.00 82.88 193 ALA A CA 1
ATOM 1423 C C . ALA A 1 193 ? 12.101 -4.213 0.769 1.00 82.88 193 ALA A C 1
ATOM 1425 O O . ALA A 1 193 ? 11.472 -5.234 1.044 1.00 82.88 193 ALA A O 1
ATOM 1426 N N . ASP A 1 194 ? 11.546 -3.181 0.127 1.00 80.25 194 ASP A N 1
ATOM 1427 C CA . ASP A 1 194 ? 10.123 -3.158 -0.209 1.00 80.25 194 ASP A CA 1
ATOM 1428 C C . ASP A 1 194 ? 9.741 -4.194 -1.270 1.00 80.25 194 ASP A C 1
ATOM 1430 O O . ASP A 1 194 ? 8.742 -4.905 -1.118 1.00 80.25 194 ASP A O 1
ATOM 1434 N N . LEU A 1 195 ? 10.565 -4.336 -2.314 1.00 83.12 195 LEU A N 1
ATOM 1435 C CA . LEU A 1 195 ? 10.378 -5.370 -3.326 1.00 83.12 195 LEU A CA 1
ATOM 1436 C C . LEU A 1 195 ? 10.483 -6.769 -2.711 1.00 83.12 195 LEU A C 1
ATOM 1438 O O . LEU A 1 195 ? 9.675 -7.638 -3.031 1.00 83.12 195 LEU A O 1
ATOM 1442 N N . LYS A 1 196 ? 11.423 -6.994 -1.787 1.00 86.19 196 LYS A N 1
ATOM 1443 C CA . LYS A 1 196 ? 11.542 -8.281 -1.095 1.00 86.19 196 LYS A CA 1
ATOM 1444 C C . LYS A 1 196 ? 10.300 -8.603 -0.265 1.00 86.19 196 LYS A C 1
ATOM 1446 O O . LYS A 1 196 ? 9.768 -9.706 -0.373 1.00 86.19 196 LYS A O 1
ATOM 1451 N N . ALA A 1 197 ? 9.796 -7.643 0.509 1.00 87.94 197 ALA A N 1
ATOM 1452 C CA . ALA A 1 197 ? 8.554 -7.816 1.261 1.00 87.94 197 ALA A CA 1
ATOM 1453 C C . ALA A 1 197 ? 7.356 -8.098 0.339 1.00 87.94 197 ALA A C 1
ATOM 1455 O O . ALA A 1 197 ? 6.468 -8.874 0.680 1.00 87.94 197 ALA A O 1
ATOM 1456 N N . MET A 1 198 ? 7.334 -7.507 -0.854 1.00 88.19 198 MET A N 1
ATOM 1457 C CA . MET A 1 198 ? 6.306 -7.760 -1.860 1.00 88.19 198 MET A CA 1
ATOM 1458 C C . MET A 1 198 ? 6.401 -9.154 -2.486 1.00 88.19 198 MET A C 1
ATOM 1460 O O . MET A 1 198 ? 5.377 -9.813 -2.662 1.00 88.19 198 MET A O 1
ATOM 1464 N N . GLN A 1 199 ? 7.614 -9.627 -2.780 1.00 88.81 199 GLN A N 1
ATOM 1465 C CA . GLN A 1 199 ? 7.852 -11.003 -3.223 1.00 88.81 199 GLN A CA 1
ATOM 1466 C C . GLN A 1 199 ? 7.333 -11.998 -2.178 1.00 88.81 199 GLN A C 1
ATOM 1468 O O . GLN A 1 199 ? 6.586 -12.917 -2.517 1.00 88.81 199 GLN A O 1
ATOM 1473 N N . ASP A 1 200 ? 7.670 -11.779 -0.904 1.00 91.00 200 ASP A N 1
ATOM 1474 C CA . ASP A 1 200 ? 7.229 -12.633 0.203 1.00 91.00 200 ASP A CA 1
ATOM 1475 C C . ASP A 1 200 ? 5.709 -12.587 0.385 1.00 91.00 200 ASP A C 1
ATOM 1477 O O . ASP A 1 200 ? 5.066 -13.618 0.594 1.00 91.00 200 ASP A O 1
ATOM 1481 N N . PHE A 1 201 ? 5.114 -11.404 0.236 1.00 91.75 201 PHE A N 1
ATOM 1482 C CA . PHE A 1 201 ? 3.671 -11.218 0.290 1.00 91.75 201 PHE A CA 1
ATOM 1483 C C . PHE A 1 201 ? 2.953 -12.007 -0.816 1.00 91.75 201 PHE A C 1
ATOM 1485 O O . PHE A 1 201 ? 2.042 -12.781 -0.520 1.00 91.75 201 PHE A O 1
ATOM 1492 N N . PHE A 1 202 ? 3.382 -11.887 -2.077 1.00 92.25 202 PHE A N 1
ATOM 1493 C CA . PHE A 1 202 ? 2.774 -12.619 -3.199 1.00 92.25 202 PHE A CA 1
ATOM 1494 C C . PHE A 1 202 ? 2.990 -14.133 -3.128 1.00 92.25 202 PHE A C 1
ATOM 1496 O O . PHE A 1 202 ? 2.114 -14.907 -3.535 1.00 92.25 202 PHE A O 1
ATOM 1503 N N . ALA A 1 203 ? 4.119 -14.571 -2.571 1.00 90.25 203 ALA A N 1
ATOM 1504 C CA . ALA A 1 203 ? 4.347 -15.979 -2.275 1.00 90.25 203 ALA A CA 1
ATOM 1505 C C . ALA A 1 203 ? 3.383 -16.499 -1.190 1.00 90.25 203 ALA A C 1
ATOM 1507 O O . ALA A 1 203 ? 2.914 -17.633 -1.288 1.00 90.25 203 ALA A O 1
ATOM 1508 N N . GLY A 1 204 ? 3.060 -15.674 -0.187 1.00 90.56 204 GLY A N 1
ATOM 1509 C CA . GLY A 1 204 ? 2.235 -16.049 0.965 1.00 90.56 204 GLY A CA 1
ATOM 1510 C C . GLY A 1 204 ? 0.716 -16.009 0.753 1.00 90.56 204 GLY A C 1
ATOM 1511 O O . GLY A 1 204 ? -0.011 -16.702 1.464 1.00 90.56 204 GLY A O 1
ATOM 1512 N N . ILE A 1 205 ? 0.213 -15.224 -0.202 1.00 92.81 205 ILE A N 1
ATOM 1513 C CA . ILE A 1 205 ? -1.231 -15.111 -0.481 1.00 92.81 205 ILE A CA 1
ATOM 1514 C C . ILE A 1 205 ? -1.692 -16.077 -1.579 1.00 92.81 205 ILE A C 1
ATOM 1516 O O . ILE A 1 205 ? -0.890 -16.588 -2.354 1.00 92.81 205 ILE A O 1
ATOM 1520 N N . ASN A 1 206 ? -2.995 -16.348 -1.676 1.00 94.81 206 ASN A N 1
ATOM 1521 C CA . ASN A 1 206 ? -3.553 -17.143 -2.777 1.00 94.81 206 ASN A CA 1
ATOM 1522 C C . ASN A 1 206 ? -3.809 -16.281 -4.034 1.00 94.81 206 ASN A C 1
ATOM 1524 O O . ASN A 1 206 ? -3.685 -15.058 -3.990 1.00 94.81 206 ASN A O 1
ATOM 1528 N N . TYR A 1 207 ? -4.165 -16.920 -5.156 1.00 94.88 207 TYR A N 1
ATOM 1529 C CA . TYR A 1 207 ? -4.443 -16.229 -6.425 1.00 94.88 207 TYR A CA 1
ATOM 1530 C C . TYR A 1 207 ? -5.514 -15.136 -6.276 1.00 94.88 207 TYR A C 1
ATOM 1532 O O . TYR A 1 207 ? -5.297 -14.008 -6.697 1.00 94.88 207 TYR A O 1
ATOM 1540 N N . GLN A 1 208 ? -6.633 -15.441 -5.611 1.00 96.38 208 GLN A N 1
ATOM 1541 C CA . GLN A 1 208 ? -7.750 -14.504 -5.450 1.00 96.38 208 GLN A CA 1
ATOM 1542 C C . GLN A 1 208 ? -7.361 -13.254 -4.645 1.00 96.38 208 GLN A C 1
ATOM 1544 O O . GLN A 1 208 ? -7.743 -12.142 -4.995 1.00 96.38 208 GLN A O 1
ATOM 1549 N N . ALA A 1 209 ? -6.586 -13.422 -3.574 1.00 94.56 209 ALA A N 1
ATOM 1550 C CA . ALA A 1 209 ? -6.081 -12.306 -2.781 1.00 94.56 209 ALA A CA 1
ATOM 1551 C C . ALA A 1 209 ? -5.063 -11.468 -3.570 1.00 94.56 209 ALA A C 1
ATOM 1553 O O . ALA A 1 209 ? -5.041 -10.247 -3.439 1.00 94.56 209 ALA A O 1
ATOM 1554 N N . MET A 1 210 ? -4.243 -12.105 -4.414 1.00 94.81 210 MET A N 1
ATOM 1555 C CA . MET A 1 210 ? -3.334 -11.390 -5.311 1.00 94.81 210 MET A CA 1
ATOM 1556 C C . MET A 1 210 ? -4.101 -10.586 -6.365 1.00 94.81 210 MET A C 1
ATOM 1558 O O . MET A 1 210 ? -3.784 -9.422 -6.588 1.00 94.81 210 MET A O 1
ATOM 1562 N N . GLU A 1 211 ? -5.132 -11.173 -6.968 1.00 96.00 211 GLU A N 1
ATOM 1563 C CA . GLU A 1 211 ? -6.009 -10.507 -7.935 1.00 96.00 211 GLU A CA 1
ATOM 1564 C C . GLU A 1 211 ? -6.719 -9.304 -7.312 1.00 96.00 211 GLU A C 1
ATOM 1566 O O . GLU A 1 211 ? -6.684 -8.208 -7.870 1.00 96.00 211 GLU A O 1
ATOM 1571 N N . GLU A 1 212 ? -7.287 -9.467 -6.115 1.00 95.50 212 GLU A N 1
ATOM 1572 C CA . GLU A 1 212 ? -7.921 -8.367 -5.389 1.00 95.50 212 GLU A CA 1
ATOM 1573 C C . GLU A 1 212 ? -6.916 -7.265 -5.030 1.00 95.50 212 GLU A C 1
ATOM 1575 O O . GLU A 1 212 ? -7.201 -6.084 -5.232 1.00 95.50 212 GLU A O 1
ATOM 1580 N N . TYR A 1 213 ? -5.735 -7.631 -4.523 1.00 94.06 213 TYR A N 1
ATOM 1581 C CA . TYR A 1 213 ? -4.685 -6.670 -4.194 1.00 94.06 213 TYR A CA 1
ATOM 1582 C C . TYR A 1 213 ? -4.285 -5.832 -5.409 1.00 94.06 213 TYR A C 1
ATOM 1584 O O . TYR A 1 213 ? -4.310 -4.602 -5.350 1.00 94.06 213 TYR A O 1
ATOM 1592 N N . LEU A 1 214 ? -3.949 -6.499 -6.514 1.00 93.56 214 LEU A N 1
ATOM 1593 C CA . LEU A 1 214 ? -3.544 -5.845 -7.752 1.00 93.56 214 LEU A CA 1
ATOM 1594 C C . LEU A 1 214 ? -4.681 -4.976 -8.306 1.00 93.56 214 LEU A C 1
ATOM 1596 O O . LEU A 1 214 ? -4.445 -3.825 -8.668 1.00 93.56 214 LEU A O 1
ATOM 1600 N N . GLY A 1 215 ? -5.926 -5.457 -8.279 1.00 94.44 215 GLY A N 1
ATOM 1601 C CA . GLY A 1 215 ? -7.094 -4.670 -8.677 1.00 94.44 215 GLY A CA 1
ATOM 1602 C C . GLY A 1 215 ? -7.252 -3.376 -7.869 1.00 94.44 215 GLY A C 1
ATOM 1603 O O . GLY A 1 215 ? -7.470 -2.310 -8.445 1.00 94.44 215 GLY A O 1
ATOM 1604 N N . LEU A 1 216 ? -7.073 -3.438 -6.545 1.00 94.38 216 LEU A N 1
ATOM 1605 C CA . LEU A 1 216 ? -7.154 -2.269 -5.662 1.00 94.38 216 LEU A CA 1
ATOM 1606 C C . LEU A 1 216 ? -6.001 -1.280 -5.885 1.00 94.38 216 LEU A C 1
ATOM 1608 O O . LEU A 1 216 ? -6.228 -0.069 -5.893 1.00 94.38 216 LEU A O 1
ATOM 1612 N N . VAL A 1 217 ? -4.774 -1.772 -6.089 1.00 91.81 217 VAL A N 1
ATOM 1613 C CA . VAL A 1 217 ? -3.618 -0.921 -6.420 1.00 91.81 217 VAL A CA 1
ATOM 1614 C C . VAL A 1 217 ? -3.846 -0.208 -7.757 1.00 91.81 217 VAL A C 1
ATOM 1616 O O . VAL A 1 217 ? -3.688 1.013 -7.827 1.00 91.81 217 VAL A O 1
ATOM 1619 N N . ALA A 1 218 ? -4.300 -0.930 -8.790 1.00 91.56 218 ALA A N 1
ATOM 1620 C CA . ALA A 1 218 ? -4.640 -0.340 -10.086 1.00 91.56 218 ALA A CA 1
ATOM 1621 C C . ALA A 1 218 ? -5.736 0.722 -9.958 1.00 91.56 218 ALA A C 1
ATOM 1623 O O . ALA A 1 218 ? -5.592 1.810 -10.514 1.00 91.56 218 ALA A O 1
ATOM 1624 N N . ALA A 1 219 ? -6.813 0.433 -9.221 1.00 93.62 219 ALA A N 1
ATOM 1625 C CA . ALA A 1 219 ? -7.897 1.386 -8.997 1.00 93.62 219 ALA A CA 1
ATOM 1626 C C . ALA A 1 219 ? -7.384 2.667 -8.325 1.00 93.62 219 ALA A C 1
ATOM 1628 O O . ALA A 1 219 ? -7.723 3.771 -8.755 1.00 93.62 219 ALA A O 1
ATOM 1629 N N . SER A 1 220 ? -6.513 2.532 -7.320 1.00 91.56 220 SER A N 1
ATOM 1630 C CA . SER A 1 220 ? -5.929 3.677 -6.625 1.00 91.56 220 SER A CA 1
ATOM 1631 C C . SER A 1 220 ? -5.096 4.545 -7.571 1.00 91.56 220 SER A C 1
ATOM 1633 O O . SER A 1 220 ? -5.375 5.734 -7.734 1.00 91.56 220 SER A O 1
ATOM 1635 N N . LEU A 1 221 ? -4.135 3.943 -8.277 1.00 89.44 221 LEU A N 1
ATOM 1636 C CA . LEU A 1 221 ? -3.258 4.663 -9.202 1.00 89.44 221 LEU A CA 1
ATOM 1637 C C . LEU A 1 221 ? -4.033 5.302 -10.358 1.00 89.44 221 LEU A C 1
ATOM 1639 O O . LEU A 1 221 ? -3.814 6.472 -10.662 1.00 89.44 221 LEU A O 1
ATOM 1643 N N . LYS A 1 222 ? -4.978 4.576 -10.96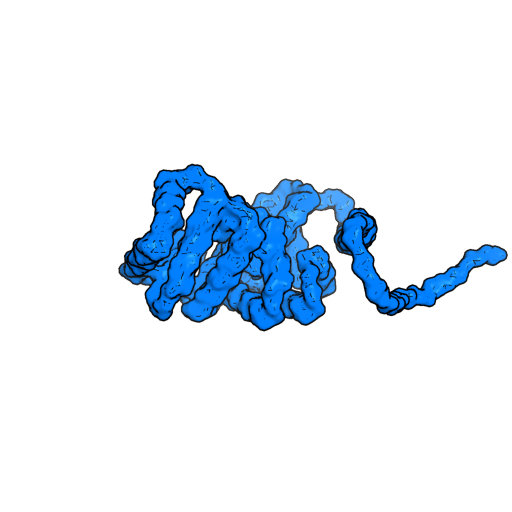9 1.00 92.38 222 LYS A N 1
ATOM 1644 C CA . LYS A 1 222 ? -5.819 5.106 -12.052 1.00 92.38 222 LYS A CA 1
ATOM 1645 C C . LYS A 1 222 ? -6.701 6.249 -11.559 1.00 92.38 222 LYS A C 1
ATOM 1647 O O . LYS A 1 222 ? -6.765 7.282 -12.219 1.00 92.38 222 LYS A O 1
ATOM 1652 N N . SER A 1 223 ? -7.333 6.121 -10.393 1.00 93.31 223 SER A N 1
ATOM 1653 C CA . SER A 1 223 ? -8.172 7.202 -9.862 1.00 93.31 223 SER A CA 1
ATOM 1654 C C . SER A 1 223 ? -7.371 8.479 -9.602 1.00 93.31 223 SER A C 1
ATOM 1656 O O . SER A 1 223 ? -7.843 9.576 -9.903 1.00 93.31 223 SER A O 1
ATOM 1658 N N . GLN A 1 224 ? -6.126 8.348 -9.133 1.00 91.44 224 GLN A N 1
ATOM 1659 C CA . GLN A 1 224 ? -5.219 9.479 -8.982 1.00 91.44 224 GLN A CA 1
ATOM 1660 C C . GLN A 1 224 ? -4.771 10.046 -10.336 1.00 91.44 224 GLN A C 1
ATOM 1662 O O . GLN A 1 224 ? -4.788 11.262 -10.520 1.00 91.44 224 GLN A O 1
ATOM 1667 N N . ALA A 1 225 ? -4.404 9.188 -11.291 1.00 89.81 225 ALA A N 1
ATOM 1668 C CA . ALA A 1 225 ? -3.916 9.581 -12.617 1.00 89.81 225 ALA A CA 1
ATOM 1669 C C . ALA A 1 225 ? -4.968 10.344 -13.417 1.00 89.81 225 ALA A C 1
ATOM 1671 O O . ALA A 1 225 ? -4.681 11.351 -14.064 1.00 89.81 225 ALA A O 1
ATOM 1672 N N . HIS A 1 226 ? -6.208 9.870 -13.352 1.00 92.12 226 HIS A N 1
ATOM 1673 C CA . HIS A 1 226 ? -7.339 10.462 -14.056 1.00 92.12 226 HIS A CA 1
ATOM 1674 C C . HIS A 1 226 ? -8.061 11.528 -13.246 1.00 92.12 226 HIS A C 1
ATOM 1676 O O . HIS A 1 226 ? -8.954 12.168 -13.791 1.00 92.12 226 HIS A O 1
ATOM 1682 N N . GLN A 1 227 ? -7.665 11.729 -11.986 1.00 91.69 227 GLN A N 1
ATOM 1683 C CA . GLN A 1 227 ? -8.300 12.658 -11.052 1.00 91.69 227 GLN A CA 1
ATOM 1684 C C . GLN A 1 227 ? -9.811 12.403 -10.928 1.00 91.69 227 GLN A C 1
ATOM 1686 O O . GLN A 1 227 ? -10.597 13.334 -10.808 1.00 91.69 227 GLN A O 1
ATOM 1691 N N . SER A 1 228 ? -10.220 11.132 -10.974 1.00 89.81 228 SER A N 1
ATOM 1692 C CA . SER A 1 228 ? -11.627 10.733 -10.990 1.00 89.81 228 SER A CA 1
ATOM 1693 C C . SER A 1 228 ? -11.839 9.377 -10.295 1.00 89.81 228 SER A C 1
ATOM 1695 O O . SER A 1 228 ? -11.093 8.440 -10.587 1.00 89.81 228 SER A O 1
ATOM 1697 N N . PRO A 1 229 ? -12.874 9.223 -9.444 1.00 92.06 229 PRO A N 1
ATOM 1698 C CA . PRO A 1 229 ? -13.781 10.285 -8.994 1.00 92.06 229 PRO A CA 1
ATOM 1699 C C . PRO A 1 229 ? -13.047 11.331 -8.134 1.00 92.06 229 PRO A C 1
ATOM 1701 O O . PRO A 1 229 ? -11.872 11.161 -7.799 1.00 92.06 229 PRO A O 1
ATOM 1704 N N . GLU A 1 230 ? -13.726 12.432 -7.811 1.00 91.44 230 GLU A N 1
ATOM 1705 C CA . GLU A 1 230 ? -13.190 13.455 -6.905 1.00 91.44 230 GLU A CA 1
ATOM 1706 C C . GLU A 1 230 ? -12.784 12.838 -5.552 1.00 91.44 230 GLU A C 1
ATOM 1708 O O . GLU A 1 230 ? -13.399 11.865 -5.097 1.00 91.44 230 GLU A O 1
ATOM 1713 N N . PRO A 1 231 ? -11.741 13.366 -4.888 1.00 92.31 231 PRO A N 1
ATOM 1714 C CA . PRO A 1 231 ? -11.306 12.841 -3.607 1.00 92.31 231 PRO A CA 1
ATOM 1715 C C . PRO A 1 231 ? -12.385 13.035 -2.540 1.00 92.31 231 PRO A C 1
ATOM 1717 O O . PRO A 1 231 ? -12.990 14.098 -2.419 1.00 92.31 231 PRO A O 1
ATOM 1720 N N . ASN A 1 232 ? -12.558 12.021 -1.696 1.00 92.31 232 ASN A N 1
ATOM 1721 C CA . ASN A 1 232 ? -13.382 12.096 -0.498 1.00 92.31 232 ASN A CA 1
ATOM 1722 C C . ASN A 1 232 ? -12.633 12.903 0.570 1.00 92.31 232 ASN A C 1
ATOM 1724 O O . ASN A 1 232 ? -11.912 12.352 1.402 1.00 92.31 232 ASN A O 1
ATOM 1728 N N . LEU A 1 233 ? -12.763 14.226 0.506 1.00 89.94 233 LEU A N 1
ATOM 1729 C CA . LEU A 1 233 ? -12.147 15.138 1.461 1.00 89.94 233 LEU A CA 1
ATOM 1730 C C . LEU A 1 233 ? -13.091 15.404 2.633 1.00 89.94 233 LEU A C 1
ATOM 1732 O O . LEU A 1 233 ? -14.260 15.731 2.437 1.00 89.94 233 LEU A O 1
ATOM 1736 N N . LEU A 1 234 ? -12.577 15.303 3.859 1.00 89.06 234 LEU A N 1
ATOM 1737 C CA . LEU A 1 234 ? -13.324 15.699 5.045 1.00 89.06 234 LEU A CA 1
ATOM 1738 C C . LEU A 1 234 ? -13.279 17.213 5.233 1.00 89.06 234 LEU A C 1
ATOM 1740 O O . LEU A 1 234 ? -12.251 17.857 5.008 1.00 89.06 234 LEU A O 1
ATOM 1744 N N . SER A 1 235 ? -14.379 17.768 5.745 1.00 90.06 235 SER A N 1
ATOM 1745 C CA . SER A 1 235 ? -14.374 19.120 6.300 1.00 90.06 235 SER A CA 1
ATOM 1746 C C . SER A 1 235 ? -13.433 19.204 7.513 1.00 90.06 235 SER A C 1
ATOM 1748 O O . SER A 1 235 ? -13.073 18.189 8.116 1.00 90.06 235 SER A O 1
ATOM 1750 N N . ALA A 1 236 ? -13.070 20.417 7.943 1.00 87.94 236 ALA A N 1
ATOM 1751 C CA . ALA A 1 236 ? -12.289 20.600 9.172 1.00 87.94 236 ALA A CA 1
ATOM 1752 C C . ALA A 1 236 ? -12.999 20.008 10.407 1.00 87.94 236 ALA A C 1
ATOM 1754 O O . ALA A 1 236 ? -12.361 19.419 11.279 1.00 87.94 236 ALA A O 1
ATOM 1755 N N . LYS A 1 237 ? -14.335 20.117 10.457 1.00 92.50 237 LYS A N 1
ATOM 1756 C CA . LYS A 1 237 ? -15.162 19.547 11.527 1.00 92.50 237 LYS A CA 1
ATOM 1757 C C . LYS A 1 237 ? -15.117 18.019 11.514 1.00 92.50 237 LYS A C 1
ATOM 1759 O O . LYS A 1 237 ? -14.951 17.408 12.566 1.00 92.50 237 LYS A O 1
ATOM 1764 N N . ASP A 1 238 ? -15.244 17.416 10.338 1.00 91.88 238 ASP A N 1
ATOM 1765 C CA . ASP A 1 238 ? -15.251 15.960 10.179 1.00 91.88 238 ASP A CA 1
ATOM 1766 C C . ASP A 1 238 ? -13.855 15.367 10.400 1.00 91.88 238 ASP A C 1
ATOM 1768 O O . ASP A 1 238 ? -13.724 14.325 11.038 1.00 91.88 238 ASP A O 1
ATOM 1772 N N . SER A 1 239 ? -12.802 16.082 9.996 1.00 87.38 239 SER A N 1
ATOM 1773 C CA . SER A 1 239 ? -11.416 15.747 10.343 1.00 87.38 239 SER A CA 1
ATOM 1774 C C . SER A 1 239 ? -11.201 15.752 11.858 1.00 87.38 239 SER A C 1
ATOM 1776 O O . SER A 1 239 ? -10.666 14.792 12.412 1.00 87.38 239 SER A O 1
ATOM 1778 N N . ALA A 1 240 ? -11.666 16.793 12.560 1.00 87.75 240 ALA A N 1
ATOM 1779 C CA . ALA A 1 240 ? -11.584 16.857 14.020 1.00 87.75 240 ALA A CA 1
ATOM 1780 C C . ALA A 1 240 ? -12.382 15.723 14.686 1.00 87.75 240 ALA A C 1
ATOM 1782 O O . ALA A 1 240 ? -11.916 15.110 15.648 1.00 87.75 240 ALA A O 1
ATOM 1783 N N . LEU A 1 241 ? -13.562 15.394 14.152 1.00 91.00 241 LEU A N 1
ATOM 1784 C CA . LEU A 1 241 ? -14.352 14.259 14.621 1.00 91.00 241 LEU A CA 1
ATOM 1785 C C . LEU A 1 241 ? -13.608 12.932 14.413 1.00 91.00 241 LEU A C 1
ATOM 1787 O O . LEU A 1 241 ? -13.570 12.119 15.334 1.00 91.00 241 LEU A O 1
ATOM 1791 N N . GLY A 1 242 ? -12.973 12.732 13.256 1.00 88.62 242 GLY A N 1
ATOM 1792 C CA . GLY A 1 242 ? -12.112 11.583 12.978 1.00 88.62 242 GLY A CA 1
ATOM 1793 C C . GLY A 1 242 ? -10.986 11.452 14.004 1.00 88.62 242 GLY A C 1
ATOM 1794 O O . GLY A 1 242 ? -10.831 10.399 14.617 1.00 88.62 242 GLY A O 1
ATOM 1795 N N . GLN A 1 243 ? -10.264 12.534 14.295 1.00 87.06 243 GLN A N 1
ATOM 1796 C CA . GLN A 1 243 ? -9.212 12.536 15.320 1.00 87.06 243 GLN A CA 1
ATOM 1797 C C . GLN A 1 243 ? -9.744 12.192 16.723 1.00 87.06 243 GLN A C 1
ATOM 1799 O O . GLN A 1 243 ? -9.130 11.399 17.437 1.00 87.06 243 GLN A O 1
ATOM 1804 N N . ILE A 1 244 ? -10.906 12.730 17.117 1.00 90.00 244 ILE A N 1
ATOM 1805 C CA . ILE A 1 244 ? -11.550 12.405 18.403 1.00 90.00 244 ILE A CA 1
ATOM 1806 C C . ILE A 1 244 ? -11.932 10.922 18.459 1.00 90.00 244 ILE A C 1
ATOM 1808 O O . ILE A 1 244 ? -11.697 10.257 19.470 1.00 90.00 244 ILE A O 1
ATOM 1812 N N . MET A 1 245 ? -12.520 10.389 17.385 1.00 90.81 245 MET A N 1
ATOM 1813 C CA . MET A 1 245 ? -12.901 8.976 17.300 1.00 90.81 245 MET A CA 1
ATOM 1814 C C . MET A 1 245 ? -11.678 8.065 17.366 1.00 90.81 245 MET A C 1
ATOM 1816 O O . MET A 1 245 ? -11.702 7.061 18.078 1.00 90.81 245 MET A O 1
ATOM 1820 N N . TYR A 1 246 ? -10.595 8.447 16.691 1.00 88.31 246 TYR A N 1
ATOM 1821 C CA . TYR A 1 246 ? -9.320 7.753 16.773 1.00 88.31 246 TYR A CA 1
ATOM 1822 C C . TYR A 1 246 ? -8.756 7.768 18.203 1.00 88.31 246 TYR A C 1
ATOM 1824 O O . TYR A 1 246 ? -8.414 6.713 18.733 1.00 88.31 246 TYR A O 1
ATOM 1832 N N . SER A 1 247 ? -8.729 8.931 18.862 1.00 87.44 247 SER A N 1
ATOM 1833 C CA . SER A 1 247 ? -8.254 9.064 20.246 1.00 87.44 247 SER A CA 1
ATOM 1834 C C . SER A 1 247 ? -9.026 8.150 21.200 1.00 87.44 247 SER A C 1
ATOM 1836 O O . SER A 1 247 ? -8.422 7.415 21.974 1.00 87.44 247 SER A O 1
ATOM 1838 N N . ARG A 1 248 ? -10.360 8.118 21.095 1.00 89.94 248 ARG A N 1
ATOM 1839 C CA . ARG A 1 248 ? -11.207 7.225 21.905 1.00 89.94 248 ARG A CA 1
ATOM 1840 C C . ARG A 1 248 ? -10.934 5.749 21.628 1.00 89.94 248 ARG A C 1
ATOM 1842 O O . ARG A 1 248 ? -10.978 4.928 22.541 1.00 89.94 248 ARG A O 1
ATOM 1849 N N . ALA A 1 249 ? -10.684 5.399 20.368 1.00 89.62 249 ALA A N 1
ATOM 1850 C CA . ALA A 1 249 ? -10.342 4.036 19.985 1.00 89.62 249 ALA A CA 1
ATOM 1851 C C . ALA A 1 249 ? -8.986 3.616 20.564 1.00 89.62 249 ALA A C 1
ATOM 1853 O O . ALA A 1 249 ? -8.857 2.499 21.060 1.00 89.62 249 ALA A O 1
ATOM 1854 N N . LEU A 1 250 ? -8.005 4.523 20.550 1.00 86.19 250 LEU A N 1
ATOM 1855 C CA . LEU A 1 250 ? -6.700 4.322 21.167 1.00 86.19 250 LEU A CA 1
ATOM 1856 C C . LEU A 1 250 ? -6.810 4.151 22.686 1.00 86.19 250 LEU A C 1
ATOM 1858 O O . LEU A 1 250 ? -6.211 3.223 23.220 1.00 86.19 250 LEU A O 1
ATOM 1862 N N . ASP A 1 251 ? -7.598 4.980 23.372 1.00 87.06 251 ASP A N 1
ATOM 1863 C CA . ASP A 1 251 ? -7.811 4.858 24.820 1.00 87.06 251 ASP A CA 1
ATOM 1864 C C . ASP A 1 251 ? -8.423 3.499 25.179 1.00 87.06 251 ASP A C 1
ATOM 1866 O O . ASP A 1 251 ? -7.877 2.763 26.001 1.00 87.06 251 ASP A O 1
ATOM 1870 N N . LYS A 1 252 ? -9.478 3.089 24.467 1.00 88.88 252 LYS A N 1
ATOM 1871 C CA . LYS A 1 252 ? -10.086 1.766 24.654 1.00 88.88 252 LYS A CA 1
ATOM 1872 C C . LYS A 1 252 ? -9.121 0.623 24.332 1.00 88.88 252 LYS A C 1
ATOM 1874 O O . LYS A 1 252 ? -9.122 -0.406 25.002 1.00 88.88 252 LYS A O 1
ATOM 1879 N N . TRP A 1 253 ? -8.293 0.774 23.301 1.00 87.44 253 TRP A N 1
ATOM 1880 C CA . TRP A 1 253 ? -7.279 -0.223 22.969 1.00 87.44 253 TRP A CA 1
ATOM 1881 C C . TRP A 1 253 ? -6.230 -0.344 24.079 1.00 87.44 253 TRP A C 1
ATOM 1883 O O . TRP A 1 253 ? -5.848 -1.457 24.434 1.00 87.44 253 TRP A O 1
ATOM 1893 N N . ARG A 1 254 ? -5.805 0.781 24.666 1.00 85.38 254 ARG A N 1
ATOM 1894 C CA . ARG A 1 254 ? -4.862 0.832 25.793 1.00 85.38 254 ARG A CA 1
ATOM 1895 C C . ARG A 1 254 ? -5.424 0.187 27.057 1.00 85.38 254 ARG A C 1
ATOM 1897 O O . ARG A 1 254 ? -4.685 -0.517 27.735 1.00 85.38 254 ARG A O 1
ATOM 1904 N N . GLU A 1 255 ? -6.711 0.380 27.346 1.00 87.88 255 GLU A N 1
ATOM 1905 C CA . GLU A 1 255 ? -7.406 -0.301 28.451 1.00 87.88 255 GLU A CA 1
ATOM 1906 C C . GLU A 1 255 ? -7.380 -1.826 28.287 1.00 87.88 255 GLU A C 1
ATOM 1908 O O . GLU A 1 255 ? -7.167 -2.557 29.252 1.00 87.88 255 GLU A O 1
ATOM 1913 N N . LEU A 1 256 ? -7.567 -2.308 27.055 1.00 88.44 256 LEU A N 1
ATOM 1914 C CA . LEU A 1 256 ? -7.563 -3.737 26.733 1.00 88.44 256 LEU A CA 1
ATOM 1915 C C . LEU A 1 256 ? -6.149 -4.334 26.624 1.00 88.44 256 LEU A C 1
ATOM 1917 O O . LEU A 1 256 ? -6.006 -5.551 26.689 1.00 88.44 256 LEU A O 1
ATOM 1921 N N . ASN A 1 257 ? -5.116 -3.500 26.461 1.00 87.94 257 ASN A N 1
ATOM 1922 C CA . ASN A 1 257 ? -3.724 -3.914 26.262 1.00 87.94 257 ASN A CA 1
ATOM 1923 C C . ASN A 1 257 ? -2.770 -3.102 27.168 1.00 87.94 257 ASN A C 1
ATOM 1925 O O . ASN A 1 257 ? -1.952 -2.322 26.667 1.00 87.94 257 ASN A O 1
ATOM 1929 N N . PRO A 1 258 ? -2.847 -3.252 28.503 1.00 83.56 258 PRO A N 1
ATOM 1930 C CA . PRO A 1 258 ? -2.137 -2.386 29.449 1.00 83.56 258 PRO A CA 1
ATOM 1931 C C . PRO A 1 258 ? -0.607 -2.449 29.317 1.00 83.56 258 PRO A C 1
ATOM 1933 O O . PRO A 1 258 ? 0.060 -1.418 29.401 1.00 83.56 258 PRO A O 1
ATOM 1936 N N . GLU A 1 259 ? -0.046 -3.627 29.035 1.00 80.75 259 GLU A N 1
ATOM 1937 C CA . GLU A 1 259 ? 1.399 -3.797 28.811 1.00 80.75 259 GLU A CA 1
ATOM 1938 C C . GLU A 1 259 ? 1.866 -3.059 27.547 1.00 80.75 259 GLU A C 1
ATOM 1940 O O . GLU A 1 259 ? 2.890 -2.372 27.543 1.00 80.75 259 GLU A O 1
ATOM 1945 N N . ALA A 1 260 ? 1.065 -3.119 26.484 1.00 82.38 260 ALA A N 1
ATOM 1946 C CA . ALA A 1 260 ? 1.341 -2.417 25.240 1.00 82.38 260 ALA A CA 1
ATOM 1947 C C . ALA A 1 260 ? 1.131 -0.897 25.356 1.00 82.38 260 ALA A C 1
ATOM 1949 O O . ALA A 1 260 ? 1.817 -0.122 24.686 1.00 82.38 260 ALA A O 1
ATOM 1950 N N . SER A 1 261 ? 0.207 -0.462 26.218 1.00 81.81 261 SER A N 1
ATOM 1951 C CA . SER A 1 261 ? -0.078 0.949 26.492 1.00 81.81 261 SER A CA 1
ATOM 1952 C C . SER A 1 261 ? 1.141 1.683 27.054 1.00 81.81 261 SER A C 1
ATOM 1954 O O . SER A 1 261 ? 1.478 2.767 26.571 1.00 81.81 261 SER A O 1
ATOM 1956 N N . ALA A 1 262 ? 1.849 1.071 28.012 1.00 84.38 262 ALA A N 1
ATOM 1957 C CA . ALA A 1 262 ? 3.067 1.640 28.590 1.00 84.38 262 ALA A CA 1
ATOM 1958 C C . ALA A 1 262 ? 4.151 1.861 27.522 1.00 84.38 262 ALA A C 1
ATOM 1960 O O . ALA A 1 262 ? 4.720 2.952 27.438 1.00 84.38 262 ALA A O 1
ATOM 1961 N N . LYS A 1 263 ? 4.361 0.864 26.648 1.00 85.88 263 LYS A N 1
ATOM 1962 C CA . LYS A 1 263 ? 5.295 0.969 25.519 1.00 85.88 263 LYS A CA 1
ATOM 1963 C C . LYS A 1 263 ? 4.901 2.113 24.583 1.00 85.88 263 LYS A C 1
ATOM 1965 O O . LYS A 1 263 ? 5.721 2.977 24.306 1.00 85.88 263 LYS A O 1
ATOM 1970 N N . ILE A 1 264 ? 3.642 2.193 24.150 1.00 85.06 264 ILE A N 1
ATOM 1971 C CA . ILE A 1 264 ? 3.175 3.285 23.274 1.00 85.06 264 ILE A CA 1
ATOM 1972 C C . ILE A 1 264 ? 3.376 4.656 23.928 1.00 85.06 264 ILE A C 1
ATOM 1974 O O . ILE A 1 264 ? 3.813 5.589 23.259 1.00 85.06 264 ILE A O 1
ATOM 1978 N N . GLY A 1 265 ? 3.068 4.789 25.221 1.00 83.44 265 GLY A N 1
ATOM 1979 C CA . GLY A 1 265 ? 3.290 6.028 25.967 1.00 83.44 265 GLY A CA 1
ATOM 1980 C C . GLY A 1 265 ? 4.755 6.466 25.942 1.00 83.44 265 GLY A C 1
ATOM 1981 O O . GLY A 1 265 ? 5.037 7.629 25.662 1.00 83.44 265 GLY A O 1
ATOM 1982 N N . GLN A 1 266 ? 5.681 5.528 26.150 1.00 87.31 266 GLN A N 1
ATOM 1983 C CA . GLN A 1 266 ? 7.120 5.780 26.067 1.00 87.31 266 GLN A CA 1
ATOM 1984 C C . GLN A 1 266 ? 7.551 6.209 24.657 1.00 87.31 266 GLN A C 1
ATOM 1986 O O . GLN A 1 266 ? 8.275 7.192 24.513 1.00 87.31 266 GLN A O 1
ATOM 1991 N N . ILE A 1 267 ? 7.072 5.522 23.616 1.00 87.75 267 ILE A N 1
ATOM 1992 C CA . ILE A 1 267 ? 7.406 5.843 22.219 1.00 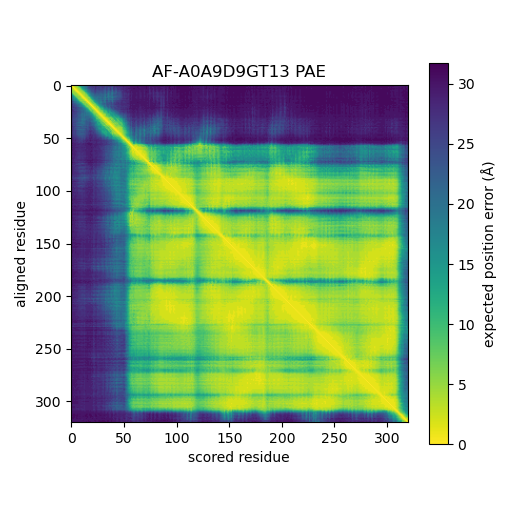87.75 267 ILE A CA 1
ATOM 1993 C C . ILE A 1 267 ? 6.935 7.259 21.866 1.00 87.75 267 ILE A C 1
ATOM 1995 O O . ILE A 1 267 ? 7.684 8.045 21.289 1.00 87.75 267 ILE A O 1
ATOM 1999 N N . LEU A 1 268 ? 5.709 7.619 22.258 1.00 82.75 268 LEU A N 1
ATOM 2000 C CA . LEU A 1 268 ? 5.161 8.955 22.012 1.00 82.75 268 LEU A CA 1
ATOM 2001 C C . LEU A 1 268 ? 5.930 10.056 22.759 1.00 82.75 268 LEU A C 1
ATOM 2003 O O . LEU A 1 268 ? 6.046 11.160 22.237 1.00 82.75 268 LEU A O 1
ATOM 2007 N N . GLN A 1 269 ? 6.477 9.770 23.945 1.00 87.88 269 GLN A N 1
ATOM 2008 C CA . GLN A 1 269 ? 7.341 10.709 24.676 1.00 87.88 269 GLN A CA 1
ATOM 2009 C C . GLN A 1 269 ? 8.707 10.899 24.006 1.00 87.88 269 GLN A C 1
ATOM 2011 O O . GLN A 1 269 ? 9.269 11.990 24.063 1.00 87.88 269 GLN A O 1
ATOM 2016 N N . GLN A 1 270 ? 9.240 9.854 23.369 1.00 87.62 270 GLN A N 1
ATOM 2017 C CA . GLN A 1 270 ? 10.499 9.922 22.622 1.00 87.62 270 GLN A CA 1
ATOM 2018 C C . GLN A 1 270 ? 10.348 10.670 21.289 1.00 87.62 270 GLN A C 1
ATOM 2020 O O . GLN A 1 270 ? 11.310 11.278 20.815 1.00 87.62 270 GLN A O 1
ATOM 2025 N N . GLY A 1 271 ? 9.156 10.640 20.683 1.00 80.69 271 GLY A N 1
ATOM 2026 C CA . GLY A 1 271 ? 8.876 11.311 19.415 1.00 80.69 271 GLY A CA 1
ATOM 2027 C C . GLY A 1 271 ? 9.836 10.855 18.314 1.00 80.69 271 GLY A C 1
ATOM 2028 O O . GLY A 1 271 ? 9.992 9.659 18.065 1.00 80.69 271 GLY A O 1
ATOM 2029 N N . ASP A 1 272 ? 10.527 11.803 17.682 1.00 78.44 272 ASP A N 1
ATOM 2030 C CA . ASP A 1 272 ? 11.480 11.513 16.601 1.00 78.44 272 ASP A CA 1
ATOM 2031 C C . ASP A 1 272 ? 12.729 10.737 17.069 1.00 78.44 272 ASP A C 1
ATOM 2033 O O . ASP A 1 272 ? 13.412 10.131 16.244 1.00 78.44 272 ASP A O 1
ATOM 2037 N N . GLN A 1 273 ? 13.009 10.702 18.379 1.00 86.75 273 GLN A N 1
ATOM 2038 C CA 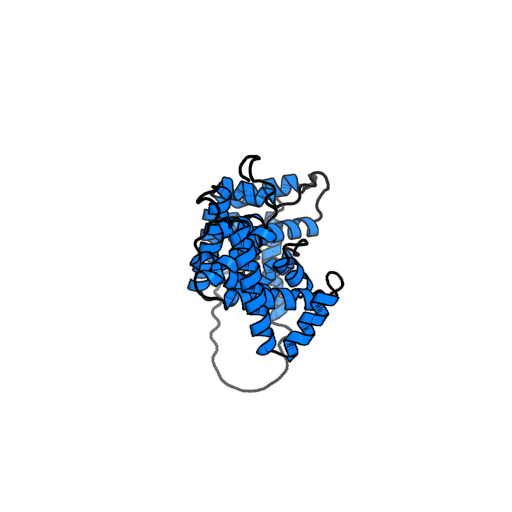. GLN A 1 273 ? 14.129 9.949 18.964 1.00 86.75 273 GLN A CA 1
ATOM 2039 C C . GLN A 1 273 ? 13.812 8.464 19.194 1.00 86.75 273 GLN A C 1
ATOM 2041 O O . GLN A 1 273 ? 14.698 7.705 19.588 1.00 86.75 273 GLN A O 1
ATOM 2046 N N . ALA A 1 274 ? 12.564 8.036 18.976 1.00 87.50 274 ALA A N 1
ATOM 2047 C CA . ALA A 1 274 ? 12.193 6.631 19.089 1.00 87.50 274 ALA A CA 1
ATOM 2048 C C . ALA A 1 274 ? 12.963 5.766 18.076 1.00 87.50 274 ALA A C 1
ATOM 2050 O O . ALA A 1 274 ? 13.258 6.198 16.956 1.00 87.50 274 ALA A O 1
ATOM 2051 N N . SER A 1 275 ? 13.265 4.523 18.460 1.00 91.94 275 SER A N 1
ATOM 2052 C CA . SER A 1 275 ? 13.938 3.567 17.577 1.00 91.94 275 SER A CA 1
ATOM 2053 C C . SER A 1 275 ? 13.086 3.248 16.338 1.00 91.94 275 SER A C 1
ATOM 2055 O O . SER A 1 275 ? 11.866 3.430 16.333 1.00 91.94 275 SER A O 1
ATOM 2057 N N . ALA A 1 276 ? 13.707 2.746 15.266 1.00 89.56 276 ALA A N 1
ATOM 2058 C CA . ALA A 1 276 ? 12.962 2.299 14.086 1.00 89.56 276 ALA A CA 1
ATOM 2059 C C . ALA A 1 276 ? 11.962 1.176 14.422 1.00 89.56 276 ALA A C 1
ATOM 2061 O O . ALA A 1 276 ? 10.842 1.176 13.917 1.00 89.56 276 ALA A O 1
ATOM 2062 N N . GLU A 1 277 ? 12.335 0.273 15.332 1.00 91.88 277 GLU A N 1
ATOM 2063 C CA . GLU A 1 277 ? 11.463 -0.793 15.831 1.00 91.88 277 GLU A CA 1
ATOM 2064 C C . GLU A 1 277 ? 10.237 -0.231 16.545 1.00 91.88 277 GLU A C 1
ATOM 2066 O O . GLU A 1 277 ? 9.109 -0.630 16.256 1.00 91.88 277 GLU A O 1
ATOM 2071 N N . ASP A 1 278 ? 10.439 0.752 17.414 1.00 91.75 278 ASP A N 1
ATOM 2072 C CA . ASP A 1 278 ? 9.358 1.408 18.135 1.00 91.75 278 ASP A CA 1
ATOM 2073 C C . ASP A 1 278 ? 8.430 2.192 17.206 1.00 91.75 278 ASP A C 1
ATOM 2075 O O . ASP A 1 278 ? 7.208 2.096 17.324 1.00 91.75 278 ASP A O 1
ATOM 2079 N N . ARG A 1 279 ? 8.982 2.922 16.232 1.00 88.19 279 ARG A N 1
ATOM 2080 C CA . ARG A 1 279 ? 8.180 3.643 15.234 1.00 88.19 279 ARG A CA 1
ATOM 2081 C C . ARG A 1 279 ? 7.398 2.693 14.328 1.00 88.19 279 ARG A C 1
ATOM 2083 O O . ARG A 1 279 ? 6.225 2.950 14.060 1.00 88.19 279 ARG A O 1
ATOM 2090 N N . CYS A 1 280 ? 8.004 1.582 13.907 1.00 89.38 280 CYS A N 1
ATOM 2091 C CA . CYS A 1 280 ? 7.321 0.527 13.157 1.00 89.38 280 CYS A CA 1
ATOM 2092 C C . CYS A 1 280 ? 6.182 -0.094 13.983 1.00 89.38 280 CYS A C 1
ATOM 2094 O O . CYS A 1 280 ? 5.044 -0.164 13.518 1.00 89.38 280 CYS A O 1
ATOM 2096 N N . TYR A 1 281 ? 6.461 -0.486 15.230 1.00 90.56 281 TYR A N 1
ATOM 2097 C CA . TYR A 1 281 ? 5.472 -1.035 16.161 1.00 90.56 281 TYR A CA 1
ATOM 2098 C C . TYR A 1 281 ? 4.295 -0.076 16.371 1.00 90.56 281 TYR A C 1
ATOM 2100 O O . TYR A 1 281 ? 3.126 -0.471 16.309 1.00 90.56 281 TYR A O 1
ATOM 2108 N N . LEU A 1 282 ? 4.606 1.201 16.578 1.00 87.44 282 LEU A N 1
ATOM 2109 C CA . LEU A 1 282 ? 3.623 2.253 16.747 1.00 87.44 282 LEU A CA 1
ATOM 2110 C C . LEU A 1 282 ? 2.755 2.396 15.484 1.00 87.44 282 LEU A C 1
ATOM 2112 O O . LEU A 1 282 ? 1.531 2.351 15.593 1.00 87.44 282 LEU A O 1
ATOM 2116 N N . GLY A 1 283 ? 3.358 2.479 14.292 1.00 86.69 283 GLY A N 1
ATOM 2117 C CA . GLY A 1 283 ? 2.643 2.556 13.011 1.00 86.69 283 GLY A CA 1
ATOM 2118 C C . GLY A 1 283 ? 1.710 1.364 12.755 1.00 86.69 283 GLY A C 1
ATOM 2119 O O . GLY A 1 283 ? 0.548 1.551 12.386 1.00 86.69 283 GLY A O 1
ATOM 2120 N N . LYS A 1 284 ? 2.174 0.136 13.020 1.00 89.56 284 LYS A N 1
ATOM 2121 C CA . LYS A 1 284 ? 1.352 -1.082 12.904 1.00 89.56 284 LYS A CA 1
ATOM 2122 C C . LYS A 1 284 ? 0.169 -1.048 13.864 1.00 89.56 284 LYS A C 1
ATOM 2124 O O . LYS A 1 284 ? -0.961 -1.342 13.477 1.00 89.56 284 LYS A O 1
ATOM 2129 N N . THR A 1 285 ? 0.409 -0.616 15.102 1.00 88.19 285 THR A N 1
ATOM 2130 C CA . THR A 1 285 ? -0.643 -0.475 16.114 1.00 88.19 285 THR A CA 1
ATOM 2131 C C . THR A 1 285 ? -1.680 0.571 15.707 1.00 88.19 285 THR A C 1
ATOM 2133 O O . THR A 1 285 ? -2.881 0.314 15.804 1.00 88.19 285 THR A O 1
ATOM 2136 N N . PHE A 1 286 ? -1.239 1.722 15.186 1.00 85.88 286 PHE A N 1
ATOM 2137 C CA . PHE A 1 286 ? -2.122 2.743 14.616 1.00 85.88 286 PHE A CA 1
ATOM 2138 C C . PHE A 1 286 ? -3.044 2.138 13.549 1.00 85.88 286 PHE A C 1
ATOM 2140 O O . PHE A 1 286 ? -4.264 2.293 13.631 1.00 85.88 286 PHE A O 1
ATOM 2147 N N . MET A 1 287 ? -2.488 1.391 12.593 1.00 86.31 287 MET A N 1
ATOM 2148 C CA . MET A 1 287 ? -3.268 0.744 11.535 1.00 86.31 287 MET A CA 1
ATOM 2149 C C . MET A 1 287 ? -4.236 -0.319 12.054 1.00 86.31 287 MET A C 1
ATOM 2151 O O . MET A 1 287 ? -5.391 -0.338 11.629 1.00 86.31 287 MET A O 1
ATOM 2155 N N . LEU A 1 288 ? -3.821 -1.155 13.006 1.00 88.88 288 LEU A N 1
ATOM 2156 C CA . LEU A 1 288 ? -4.698 -2.143 13.643 1.00 88.88 288 LEU A CA 1
ATOM 2157 C C . LEU A 1 288 ? -5.905 -1.485 14.322 1.00 88.88 288 LEU A C 1
ATOM 2159 O O . LEU A 1 288 ? -7.039 -1.935 14.141 1.00 88.88 288 LEU A O 1
ATOM 2163 N N . ILE A 1 289 ? -5.682 -0.394 15.060 1.00 88.06 289 ILE A N 1
ATOM 2164 C CA . ILE A 1 289 ? -6.757 0.366 15.709 1.00 88.06 289 ILE A CA 1
ATOM 2165 C C . ILE A 1 289 ? -7.720 0.914 14.652 1.00 88.06 289 ILE A C 1
ATOM 2167 O O . ILE A 1 289 ? -8.926 0.689 14.765 1.00 88.06 289 ILE A O 1
ATOM 2171 N N . MET A 1 290 ? -7.212 1.562 13.598 1.00 86.38 290 MET A N 1
ATOM 2172 C CA . MET A 1 290 ? -8.053 2.096 12.519 1.00 86.38 290 MET A CA 1
ATOM 2173 C C . MET A 1 290 ? -8.884 1.001 11.836 1.00 86.38 290 MET A C 1
ATOM 2175 O O . MET A 1 290 ? -10.088 1.160 11.644 1.00 86.38 290 MET A O 1
ATOM 2179 N N . LEU A 1 291 ? -8.274 -0.145 11.525 1.00 87.25 291 LEU A N 1
ATOM 2180 C CA . LEU A 1 291 ? -8.947 -1.271 10.870 1.00 87.25 291 LEU A CA 1
ATOM 2181 C C . LEU A 1 291 ? -10.015 -1.935 11.754 1.00 87.25 291 LEU A C 1
ATOM 2183 O O . LEU A 1 291 ? -10.999 -2.475 11.229 1.00 87.25 291 LEU A O 1
ATOM 2187 N N . SER A 1 292 ? -9.855 -1.867 13.080 1.00 88.62 292 SER A N 1
ATOM 2188 C CA . SER A 1 292 ? -10.833 -2.381 14.046 1.00 88.62 292 SER A CA 1
ATOM 2189 C C . SER A 1 292 ? -12.135 -1.571 14.076 1.00 88.62 292 SER A C 1
ATOM 2191 O O . SER A 1 292 ? -13.191 -2.104 14.435 1.00 88.62 292 SER A O 1
ATOM 2193 N N . LEU A 1 293 ? -12.091 -0.306 13.644 1.00 89.94 293 LEU A N 1
ATOM 2194 C CA . LEU A 1 293 ? -13.266 0.549 13.557 1.00 89.94 293 LEU A CA 1
ATOM 2195 C C . LEU A 1 293 ? -14.184 0.100 12.409 1.00 89.94 293 LEU A C 1
ATOM 2197 O O . LEU A 1 293 ? -13.752 -0.340 11.334 1.00 89.94 293 LEU A O 1
ATOM 2201 N N . LYS A 1 294 ? -15.493 0.173 12.662 1.00 86.88 294 LYS A N 1
ATOM 2202 C CA . LYS A 1 294 ? -16.545 -0.313 11.759 1.00 86.88 294 LYS A CA 1
ATOM 2203 C C . LYS A 1 294 ? -17.389 0.841 11.227 1.00 86.88 294 LYS A C 1
ATOM 2205 O O . LYS A 1 294 ? -17.552 1.852 11.904 1.00 86.88 294 LYS A O 1
ATOM 2210 N N . GLY A 1 295 ? -17.959 0.631 10.041 1.00 86.69 295 GLY A N 1
ATOM 2211 C CA . GLY A 1 295 ? -18.865 1.580 9.396 1.00 86.69 295 GLY A CA 1
ATOM 2212 C C . GLY A 1 295 ? -18.218 2.938 9.129 1.00 86.69 295 GLY A C 1
ATOM 2213 O O . GLY A 1 295 ? -17.004 3.034 8.949 1.00 86.69 295 GLY A O 1
ATOM 2214 N N . GLU A 1 296 ? -19.049 3.976 9.144 1.00 86.25 296 GLU A N 1
ATOM 2215 C CA . GLU A 1 296 ? -18.672 5.365 8.855 1.00 86.25 296 GLU A CA 1
ATOM 2216 C C . GLU A 1 296 ? -17.562 5.885 9.775 1.00 86.25 296 GLU A C 1
ATOM 2218 O O . GLU A 1 296 ? -16.668 6.587 9.318 1.00 86.25 296 GLU A O 1
ATOM 2223 N N . THR A 1 297 ? -17.542 5.480 11.050 1.00 85.75 297 THR A N 1
ATOM 2224 C CA . THR A 1 297 ? -16.495 5.889 12.000 1.00 85.75 297 THR A CA 1
ATOM 2225 C C . THR A 1 297 ? -15.103 5.451 11.553 1.00 85.75 297 THR A C 1
ATOM 2227 O O . THR A 1 297 ? -14.148 6.213 11.676 1.00 85.75 297 THR A O 1
ATOM 2230 N N . GLY A 1 298 ? -14.973 4.220 11.049 1.00 87.50 298 GLY A N 1
ATOM 2231 C CA . GLY A 1 298 ? -13.683 3.714 10.579 1.00 87.50 298 GLY A CA 1
ATOM 2232 C C . GLY A 1 298 ? -13.212 4.423 9.316 1.00 87.50 298 GLY A C 1
ATOM 2233 O O . GLY A 1 298 ? -12.032 4.743 9.201 1.00 87.50 298 GLY A O 1
ATOM 2234 N N . ASP A 1 299 ? -14.139 4.718 8.407 1.00 90.38 299 ASP A N 1
ATOM 2235 C CA . ASP A 1 299 ? -13.818 5.440 7.178 1.00 90.38 299 ASP A CA 1
ATOM 2236 C C . ASP A 1 299 ? -13.446 6.904 7.451 1.00 90.38 299 ASP A C 1
ATOM 2238 O O . ASP A 1 299 ? -12.461 7.398 6.913 1.00 90.38 299 ASP A O 1
ATOM 2242 N N . LEU A 1 300 ? -14.151 7.566 8.373 1.00 90.94 300 LEU A N 1
ATOM 2243 C CA . LEU A 1 300 ? -13.842 8.925 8.817 1.00 90.94 300 LEU A CA 1
ATOM 2244 C C . LEU A 1 300 ? -12.427 9.028 9.405 1.00 90.94 300 LEU A C 1
ATOM 2246 O O . LEU A 1 300 ? -11.669 9.940 9.080 1.00 90.94 300 LEU A O 1
ATOM 2250 N N . VAL A 1 301 ? -12.054 8.078 10.264 1.00 88.94 301 VAL A N 1
ATOM 2251 C CA . VAL A 1 301 ? -10.708 8.016 10.849 1.00 88.94 301 VAL A CA 1
ATOM 2252 C C . VAL A 1 301 ? -9.652 7.784 9.770 1.00 88.94 301 VAL A C 1
ATOM 2254 O O . VAL A 1 301 ? -8.625 8.463 9.761 1.00 88.94 301 VAL A O 1
ATOM 2257 N N . LEU A 1 302 ? -9.911 6.856 8.847 1.00 88.56 302 LEU A N 1
ATOM 2258 C CA . LEU A 1 302 ? -8.992 6.528 7.763 1.00 88.56 302 LEU A CA 1
ATOM 2259 C C . LEU A 1 302 ? -8.769 7.717 6.823 1.00 88.56 302 LEU A C 1
ATOM 2261 O O . LEU A 1 302 ? -7.624 8.050 6.525 1.00 88.56 302 LEU A O 1
ATOM 2265 N N . LEU A 1 303 ? -9.842 8.385 6.394 1.00 89.94 303 LEU A N 1
ATOM 2266 C CA . LEU A 1 303 ? -9.753 9.593 5.578 1.00 89.94 303 LEU A CA 1
ATOM 2267 C C . LEU A 1 303 ? -8.986 10.688 6.324 1.00 89.94 303 LEU A C 1
ATOM 2269 O O . LEU A 1 303 ? -8.020 11.213 5.781 1.00 89.94 303 LEU A O 1
ATOM 2273 N N . SER A 1 304 ? -9.307 10.952 7.594 1.00 87.25 304 SER A N 1
ATOM 2274 C CA . SER A 1 304 ? -8.571 11.935 8.400 1.00 87.25 304 SER A CA 1
ATOM 2275 C C . SER A 1 304 ? -7.065 11.644 8.456 1.00 87.25 304 SER A C 1
ATOM 2277 O O . SER A 1 304 ? -6.270 12.582 8.423 1.00 87.25 304 SER A O 1
ATOM 2279 N N . ALA A 1 305 ? -6.656 10.376 8.562 1.00 82.31 305 ALA A N 1
ATOM 2280 C CA . ALA A 1 305 ? -5.244 9.996 8.568 1.00 82.31 305 ALA A CA 1
ATOM 2281 C C . ALA A 1 305 ? -4.590 10.202 7.190 1.00 82.31 305 ALA A C 1
ATOM 2283 O O . ALA A 1 305 ? -3.547 10.848 7.096 1.00 82.31 305 ALA A O 1
ATOM 2284 N N . LEU A 1 306 ? -5.237 9.728 6.118 1.00 82.75 306 LEU A N 1
ATOM 2285 C CA . LEU A 1 306 ? -4.749 9.862 4.739 1.00 82.75 306 LEU A CA 1
ATOM 2286 C C . LEU A 1 306 ? -4.597 11.328 4.310 1.00 82.75 306 LEU A C 1
ATOM 2288 O O . LEU A 1 306 ? -3.621 11.690 3.651 1.00 82.75 306 LEU A O 1
ATOM 2292 N N . GLN A 1 307 ? -5.539 12.192 4.698 1.00 83.38 307 GLN A N 1
ATOM 2293 C CA . GLN A 1 307 ? -5.477 13.618 4.381 1.00 83.38 307 GLN A CA 1
ATOM 2294 C C . GLN A 1 307 ? -4.339 14.343 5.121 1.00 83.38 307 GLN A C 1
ATOM 2296 O O . GLN A 1 307 ? -3.836 15.340 4.613 1.00 83.38 307 GLN A O 1
ATOM 2301 N N . GLN A 1 308 ? -3.916 13.864 6.296 1.00 77.00 308 GLN A N 1
ATOM 2302 C CA . GLN A 1 308 ? -2.783 14.435 7.038 1.00 77.00 308 GLN A CA 1
ATOM 2303 C C . GLN A 1 308 ? -1.429 13.938 6.518 1.00 77.00 308 GLN A C 1
ATOM 2305 O O . GLN A 1 308 ? -0.442 14.669 6.588 1.00 77.00 308 GLN A O 1
ATOM 2310 N N . SER A 1 309 ? -1.370 12.701 6.014 1.00 67.69 309 SER A N 1
ATOM 2311 C CA . SER A 1 309 ? -0.134 12.084 5.518 1.00 67.69 309 SER A CA 1
ATOM 2312 C C . SER A 1 309 ? 0.199 12.460 4.076 1.00 67.69 309 SER A C 1
ATOM 2314 O O . SER A 1 309 ? 1.361 12.396 3.683 1.00 67.69 309 SER A O 1
ATOM 2316 N N . THR A 1 310 ? -0.799 12.842 3.278 1.00 60.78 310 THR A N 1
ATOM 2317 C CA . THR A 1 310 ? -0.608 13.177 1.864 1.00 60.78 310 THR A CA 1
ATOM 2318 C C . THR A 1 310 ? -0.403 14.687 1.729 1.00 60.78 310 THR A C 1
ATOM 2320 O O . THR A 1 310 ? -1.356 15.443 1.929 1.00 60.78 310 THR A O 1
ATOM 2323 N N . PRO A 1 311 ? 0.806 15.185 1.401 1.00 50.22 311 PRO A N 1
ATOM 2324 C CA . PRO A 1 311 ? 0.970 16.599 1.113 1.00 50.22 311 PRO A CA 1
ATOM 2325 C C . PRO A 1 311 ? 0.172 16.915 -0.154 1.00 50.22 311 PRO A C 1
ATOM 2327 O O . PRO A 1 311 ? 0.534 16.484 -1.246 1.00 50.22 311 PRO A O 1
ATOM 2330 N N . TYR A 1 312 ? -0.910 17.685 -0.032 1.00 44.47 312 TYR A N 1
ATOM 2331 C CA . TYR A 1 312 ? -1.638 18.253 -1.169 1.00 44.47 312 TYR A CA 1
ATOM 2332 C C . TYR A 1 312 ? -0.775 19.306 -1.879 1.00 44.47 312 TYR A C 1
ATOM 2334 O O . TYR A 1 312 ? -1.072 20.494 -1.861 1.00 44.47 312 TYR A O 1
ATOM 2342 N N . ARG A 1 313 ? 0.342 18.898 -2.485 1.00 35.44 313 ARG A N 1
ATOM 2343 C CA . ARG A 1 313 ? 1.218 19.789 -3.258 1.00 35.44 313 ARG A CA 1
ATOM 2344 C C . ARG A 1 313 ? 0.754 19.995 -4.700 1.00 35.44 313 ARG A C 1
ATOM 2346 O O . ARG A 1 313 ? 1.380 20.768 -5.415 1.00 35.44 313 ARG A O 1
ATOM 2353 N N . HIS A 1 314 ? -0.350 19.370 -5.114 1.00 35.88 314 HIS A N 1
ATOM 2354 C CA . HIS A 1 314 ? -0.836 19.430 -6.498 1.00 35.88 314 HIS A CA 1
ATOM 2355 C C . HIS A 1 314 ? -2.342 19.681 -6.650 1.00 35.88 314 HIS A C 1
ATOM 2357 O O . HIS A 1 314 ? -2.878 19.456 -7.732 1.00 35.88 314 HIS A O 1
ATOM 2363 N N . LEU A 1 315 ? -3.039 20.174 -5.619 1.00 35.38 315 LEU A N 1
ATOM 2364 C CA . LEU A 1 315 ? -4.356 20.764 -5.872 1.00 35.38 315 LEU A CA 1
ATOM 2365 C C . LEU A 1 315 ? -4.141 22.127 -6.550 1.00 35.38 315 LEU A C 1
ATOM 2367 O O . LEU A 1 315 ? -3.362 22.931 -6.026 1.00 35.38 315 LEU A O 1
ATOM 2371 N N . PRO A 1 316 ? -4.771 22.398 -7.708 1.00 27.75 316 PRO A N 1
ATOM 2372 C CA . PRO A 1 316 ? -4.732 23.723 -8.309 1.00 27.75 316 PRO A CA 1
ATOM 2373 C C . PRO A 1 316 ? -5.186 24.761 -7.271 1.00 27.75 316 PRO A C 1
ATOM 2375 O O . PRO A 1 316 ? -6.127 24.490 -6.518 1.00 27.75 316 PRO A O 1
ATOM 2378 N N . PRO A 1 317 ? -4.549 25.940 -7.198 1.00 26.12 317 PRO A N 1
ATOM 2379 C CA . PRO A 1 317 ? -4.970 26.973 -6.262 1.00 26.12 317 PRO A CA 1
ATOM 2380 C C . PRO A 1 317 ? -6.405 27.398 -6.605 1.00 26.12 317 PRO A C 1
ATOM 2382 O O . PRO A 1 317 ? -6.650 27.926 -7.689 1.00 26.12 317 PRO A O 1
ATOM 2385 N N . GLY A 1 318 ? -7.358 27.140 -5.703 1.00 29.98 318 GLY A N 1
ATOM 2386 C CA . GLY A 1 318 ? -8.755 27.546 -5.902 1.00 29.98 318 GLY A CA 1
ATOM 2387 C C . GLY A 1 318 ? -9.842 26.769 -5.155 1.00 29.98 318 GLY A C 1
ATOM 2388 O O . GLY A 1 318 ? -11.000 27.155 -5.264 1.00 29.98 318 GLY A O 1
ATOM 2389 N N . GLN A 1 319 ? -9.522 25.713 -4.402 1.00 34.25 319 GLN A N 1
ATOM 2390 C CA . GLN A 1 319 ? -10.515 24.989 -3.594 1.00 34.25 319 GLN A CA 1
ATOM 2391 C C . GLN A 1 319 ? -10.012 24.815 -2.155 1.00 34.25 319 GLN A C 1
ATOM 2393 O O . GLN A 1 319 ? -9.432 23.791 -1.796 1.00 34.25 319 GLN A O 1
ATOM 2398 N N . HIS A 1 320 ? -10.200 25.870 -1.363 1.00 37.91 320 HIS A N 1
ATOM 2399 C CA . HIS A 1 320 ? -10.196 25.842 0.099 1.00 37.91 320 HIS A CA 1
ATOM 2400 C C . HIS A 1 320 ? -11.618 26.094 0.593 1.00 37.91 320 HIS A C 1
ATOM 2402 O O . HIS A 1 320 ? -12.300 26.932 -0.042 1.00 37.91 320 HIS A O 1
#

Sequence (320 aa):
MQQNTQNTSLCTLSGSSAGRHFAGSIAVKNLKQTAAAIACTAALFAALSTPALAEDCLTAANLKAELSSRLDEQQALSAEIAGLFTLDADKSALLKTFLTELIADEKVRGLIAAELPTDAEKCLTADEEQRIVHKLYSLILSPSSQAAAAGLLRLTAPERKRLMIYNLSRAELLDPESCSAYLSGKGQVDGRADLKAMQDFFAGINYQAMEEYLGLVAASLKSQAHQSPEPNLLSAKDSALGQIMYSRALDKWRELNPEASAKIGQILQQGDQASAEDRCYLGKTFMLIMLSLKGETGDLVLLSALQQSTPYRHLPPGQH

Mean predicted aligned error: 13.21 Å

Foldseek 3Di:
DDDDDYDDDDDDDDDDDDDDDDDDDPPPPVVVVVVVLVVLVVVLVVVVPPVPPPPDQCWLVNLLVVVLVLLVPLVSLLSVLVNLADDPPLLSVLVSVLSNVQSVDPLLSVVLSVLGDDPGPHRDDPVRSVQSVLLSVLLLLPCLRLQNLQLLLQDDLVLNLLLLVLLLQLLVQADLQLLLCSLLVHDDRRSVRSSVSVNVSNVPDDPVSSNSSSVSSSSSSVCSSVVPPPGNADDPVLLVVLVVLLVVLLVVVCVVPVVVVVLLVVQVVCDVVHDSNSSSVNSSVSSVSLSPDDDPSSSSNSNSVSVVSRPPPDDDPDDD

Radius of gyration: 23.78 Å; Cα contacts (8 Å, |Δi|>4): 287; chains: 1; bounding box: 57×73×70 Å

Organism: NCBI:txid2840704

pLDDT: mean 71.41, std 22.94, range [22.41, 96.38]

Secondary structure (DSSP, 8-state):
-------------------------TTTHHHHHHHHHHHHHHHHHHTT--TT-SS----HHHHHHHHHHHHH-HHHHHHHHHHH----HHHHHHHHHHHHHHHH-HHHHHHHHHHS----SSPPPHHHHHHHHHHHHHHHH-TTSHHHHHHHTTS-HHHHHHHHHHHHHHHTTS-HHHHHHHHHS-SPPPHHHHHHHHHHHHHHS-HHHHHHHHHHHHHHHHHHHHT-SPP-PPPHHHHHHHHHHHHHHHHHHHHH-HHHHHHHHHHHHHGGGS-HHHHHHHHHHHHHHHHH--HHHHHHHHHHHHHHHS----S-TT--

Solvent-accessible surface area (backbone atoms only — not comparable to full-atom values): 18290 Å² total; per-residue (Å²): 133,83,84,88,85,86,80,92,77,88,88,84,84,88,85,89,81,89,80,93,83,85,87,90,75,80,82,67,66,54,58,59,56,49,50,51,52,49,50,53,52,48,47,58,55,53,68,68,58,59,96,81,64,88,84,70,73,50,16,45,53,53,49,54,51,49,52,56,54,41,66,71,34,72,68,56,46,52,55,50,48,60,73,71,41,90,63,58,71,67,56,45,52,49,53,50,50,51,50,51,60,49,57,67,35,64,50,36,42,53,53,58,58,68,74,49,74,76,70,53,82,52,63,54,50,74,72,54,48,54,42,51,52,30,32,50,55,30,48,72,74,32,60,70,27,72,59,23,46,56,4,42,38,33,49,55,69,71,56,40,52,52,51,50,50,53,50,50,61,38,46,72,57,36,56,39,60,43,18,25,17,53,65,63,70,51,71,81,50,52,19,59,58,51,38,50,20,48,44,54,46,62,64,71,47,56,66,69,58,49,51,51,50,52,50,50,42,50,51,16,34,46,21,42,47,68,62,42,58,70,65,62,74,70,52,76,68,51,31,52,49,13,52,51,53,47,51,54,50,49,52,54,49,29,73,78,34,59,77,59,33,56,52,53,53,52,41,62,72,44,50,90,73,38,51,42,54,53,45,22,52,49,43,53,48,52,51,52,56,48,67,70,42,62,71,69,64,19,45,40,30,50,43,38,50,50,62,72,68,45,81,80,83,76,67,73,93,85,81,130

Nearest PDB structures (foldseek):
  7rr7-assembly1_A  TM=2.440E-01  e=2.047E+00  Escherichia coli K-12
  6nzi-assembly1_A  TM=2.020E-01  e=2.047E+00  Escherichia coli